Protein AF-A0A538A9P2-F1 (afdb_monomer_lite)

Sequence (187 aa):
MNLWSGPQQARTLLSLRRPQQAYEFFRAYCRVLMRGPVNFYARWGMAFEPHLQNVYVALRDGVPSRIILRDLDSTILDPIRIRPAVQANRLRLAPTTWDHMPTFEIGGQRLAHALLFGHLGEVISYFLRSGDVKLERLTVSVEDTWSELIAATSSPASRRLVRELRAQSNSVKANLPPRGVPITFAG

Secondary structure (DSSP, 8-state):
--TTSSTT--TTGGG--SHHHHHHHHHHHHHHHHHHHHHIIIII-EE----GGGEEEEEETTEEEEEEE---TT-EE-HHHHHHHHHHTT----GGGGTTPPPHHHHHHHHHHHHIIIIIIHHHHHHHHHSS--HHHHHHHHHHHHHHHHHH--SHHHHHHHHHHHHHHHHHHTTSPPTT-------

Structure (mmCIF, N/CA/C/O backbone):
data_AF-A0A538A9P2-F1
#
_entry.id   AF-A0A538A9P2-F1
#
loop_
_atom_site.group_PDB
_atom_site.id
_atom_site.type_symbol
_atom_site.label_atom_id
_atom_site.label_alt_id
_atom_site.label_comp_id
_atom_site.label_asym_id
_atom_site.label_entity_id
_atom_site.label_seq_id
_atom_site.pdbx_PDB_ins_code
_atom_site.Cartn_x
_atom_site.Cartn_y
_atom_site.Cartn_z
_atom_site.occupancy
_atom_site.B_iso_or_equiv
_atom_site.auth_seq_id
_atom_site.auth_comp_id
_atom_site.auth_asym_id
_atom_site.auth_atom_id
_atom_site.pdbx_PDB_model_num
ATOM 1 N N . MET A 1 1 ? -18.501 -3.334 -2.529 1.00 40.22 1 MET A N 1
ATOM 2 C CA . MET A 1 1 ? -19.056 -2.450 -1.483 1.00 40.22 1 MET A CA 1
ATOM 3 C C . MET A 1 1 ? -17.904 -1.612 -0.961 1.00 40.22 1 MET A C 1
ATOM 5 O O . MET A 1 1 ? -16.935 -2.187 -0.483 1.00 40.22 1 MET A O 1
ATOM 9 N N . ASN A 1 2 ? -17.942 -0.300 -1.185 1.00 44.72 2 ASN A N 1
ATOM 10 C CA . ASN A 1 2 ? -16.943 0.623 -0.659 1.00 44.72 2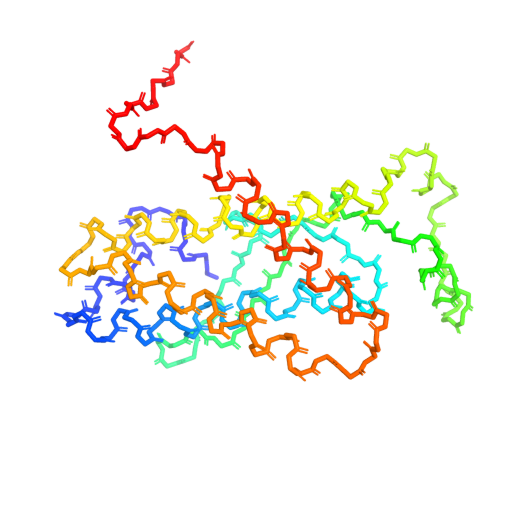 ASN A CA 1
ATOM 11 C C . ASN A 1 2 ? -17.265 0.874 0.815 1.00 44.72 2 ASN A C 1
ATOM 13 O O . ASN A 1 2 ? -18.409 1.185 1.126 1.00 44.72 2 ASN A O 1
ATOM 17 N N . LEU A 1 3 ? -16.295 0.736 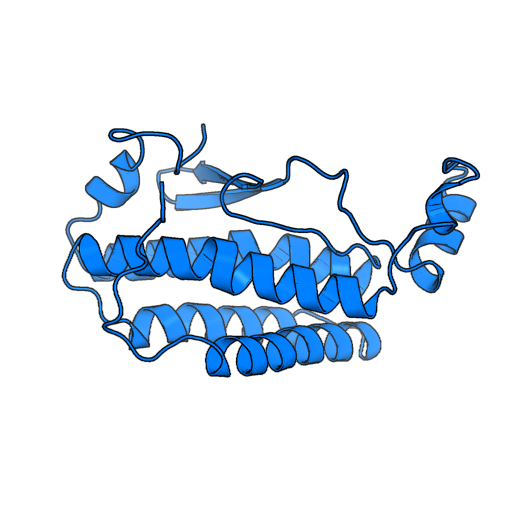1.715 1.00 50.72 3 LEU A N 1
ATOM 18 C CA . LEU A 1 3 ? -16.502 1.077 3.128 1.00 50.72 3 LEU A CA 1
ATOM 19 C C . LEU A 1 3 ? -16.677 2.591 3.340 1.00 50.72 3 LEU A C 1
ATOM 21 O O . LEU A 1 3 ? -17.140 3.001 4.401 1.00 50.72 3 LEU A O 1
ATOM 25 N N . TRP A 1 4 ? -16.339 3.405 2.332 1.00 55.09 4 TRP A N 1
ATOM 26 C CA . TRP A 1 4 ? -16.068 4.831 2.508 1.00 55.09 4 TRP A CA 1
ATOM 27 C C . TRP A 1 4 ? -16.889 5.773 1.614 1.00 55.09 4 TRP A C 1
ATOM 29 O O . TRP A 1 4 ? -16.626 6.970 1.605 1.00 55.09 4 TRP A O 1
ATOM 39 N N . SER A 1 5 ? -17.904 5.288 0.885 1.00 41.47 5 SER A N 1
ATOM 40 C CA . SER A 1 5 ? -18.802 6.155 0.099 1.00 41.47 5 SER A CA 1
ATOM 41 C C . SER A 1 5 ? -20.198 6.254 0.721 1.00 41.47 5 SER A C 1
ATOM 43 O O . SER A 1 5 ? -21.098 5.491 0.382 1.00 41.47 5 SER A O 1
ATOM 45 N N . GLY A 1 6 ? -20.381 7.233 1.607 1.00 38.41 6 GLY A N 1
ATOM 46 C CA . GLY A 1 6 ? -21.693 7.736 2.022 1.00 38.41 6 GLY A CA 1
ATOM 47 C C . GLY A 1 6 ? -22.015 7.594 3.520 1.00 38.41 6 GLY A C 1
ATOM 48 O O . GLY A 1 6 ? -21.422 6.757 4.204 1.00 38.41 6 GLY A O 1
ATOM 49 N N . PRO A 1 7 ? -22.989 8.373 4.043 1.00 36.28 7 PRO A N 1
ATOM 50 C CA . PRO A 1 7 ? -23.264 8.518 5.483 1.00 36.28 7 PRO A CA 1
ATOM 51 C C . PRO A 1 7 ? -23.690 7.237 6.225 1.00 36.28 7 PRO A C 1
ATOM 53 O O . PRO A 1 7 ? -23.837 7.256 7.442 1.00 36.28 7 PRO A O 1
ATOM 56 N N . GLN A 1 8 ? -23.919 6.123 5.521 1.00 38.47 8 GLN A N 1
ATOM 57 C CA . GLN A 1 8 ? -24.537 4.912 6.081 1.00 38.47 8 GLN A CA 1
ATOM 58 C C . GLN A 1 8 ? -23.730 3.612 5.883 1.00 38.47 8 GLN A C 1
ATOM 60 O O . GLN A 1 8 ? -24.215 2.542 6.253 1.00 38.47 8 GLN A O 1
ATOM 65 N N . GLN A 1 9 ? -22.502 3.651 5.346 1.00 47.47 9 GLN A N 1
ATOM 66 C CA . GLN A 1 9 ? -21.747 2.425 5.000 1.00 47.47 9 GLN A CA 1
ATOM 67 C C . GLN A 1 9 ? -20.617 2.040 5.965 1.00 47.47 9 GLN A C 1
ATOM 69 O O . GLN A 1 9 ? -20.080 0.938 5.875 1.00 47.47 9 GLN A O 1
ATOM 74 N N . ALA A 1 10 ? -20.386 2.831 7.012 1.00 53.62 10 ALA A N 1
ATOM 75 C CA . ALA A 1 10 ? -19.542 2.449 8.142 1.00 53.62 10 ALA A CA 1
ATOM 76 C C . ALA A 1 10 ? -20.224 1.448 9.103 1.00 53.62 10 ALA A C 1
ATOM 78 O O . ALA A 1 10 ? -19.801 1.338 10.243 1.00 53.62 10 ALA A O 1
ATOM 79 N N . ARG A 1 11 ? -21.279 0.715 8.705 1.00 51.84 11 ARG A N 1
ATOM 80 C CA . ARG A 1 11 ? -22.061 -0.165 9.607 1.00 51.84 11 ARG A CA 1
ATOM 81 C C . ARG A 1 11 ? -21.201 -1.122 10.440 1.00 51.84 11 ARG A C 1
ATOM 83 O O . ARG A 1 11 ? -21.499 -1.322 11.612 1.00 51.84 11 ARG A O 1
ATOM 90 N N . THR A 1 12 ? -20.119 -1.655 9.871 1.00 59.03 12 THR A N 1
ATOM 91 C CA . THR A 1 12 ? -19.166 -2.490 10.616 1.00 59.03 12 THR A CA 1
ATOM 92 C C . THR A 1 12 ? -18.423 -1.684 11.679 1.00 59.03 12 THR A C 1
ATOM 94 O O . THR A 1 12 ? -18.408 -2.098 12.832 1.00 59.03 12 THR A O 1
ATOM 97 N N . LEU A 1 13 ? -17.883 -0.509 11.337 1.00 57.81 13 LEU A N 1
ATOM 98 C CA . LEU A 1 13 ? -17.221 0.392 12.294 1.00 57.81 13 LEU A CA 1
ATOM 99 C C . LEU A 1 13 ? -18.194 0.887 13.375 1.00 57.81 13 LEU A C 1
ATOM 101 O O . LEU A 1 13 ? -17.852 0.906 14.549 1.00 57.81 13 LEU A O 1
ATOM 105 N N . LEU A 1 14 ? -19.438 1.181 12.991 1.00 54.88 14 LEU A N 1
ATOM 106 C CA . LEU A 1 14 ? -20.537 1.575 13.877 1.00 54.88 14 LEU A CA 1
ATOM 107 C C . LEU A 1 14 ? -20.998 0.436 14.806 1.00 54.88 14 LEU A C 1
ATOM 109 O O . LEU A 1 14 ? -21.714 0.684 15.773 1.00 54.88 14 LEU A O 1
ATOM 113 N N . SER A 1 15 ? -20.601 -0.812 14.532 1.00 66.19 15 SER A N 1
ATOM 114 C CA . SER A 1 15 ? -20.882 -1.971 15.389 1.00 66.19 15 SER A CA 1
ATOM 115 C C . SER A 1 15 ? -19.750 -2.304 16.370 1.00 66.19 15 SER A C 1
ATOM 117 O O . SER A 1 15 ? -19.941 -3.143 17.252 1.00 66.19 15 SER A O 1
ATOM 119 N N . LEU A 1 16 ? -18.592 -1.639 16.262 1.00 74.44 16 LEU A N 1
ATOM 120 C CA . LEU A 1 16 ? -17.457 -1.822 17.170 1.00 74.44 16 LEU A CA 1
ATOM 121 C C . LEU A 1 16 ? -17.740 -1.075 18.476 1.00 74.44 16 LEU A C 1
ATOM 123 O O . LEU A 1 16 ? -17.424 0.099 18.635 1.00 74.44 16 LEU A O 1
ATOM 127 N N . ARG A 1 17 ? -18.378 -1.765 19.424 1.00 73.94 17 ARG A N 1
ATOM 128 C CA . ARG A 1 17 ? -18.842 -1.164 20.686 1.00 73.94 17 ARG A CA 1
ATOM 129 C C . ARG A 1 17 ? -17.745 -1.025 21.737 1.00 73.94 17 ARG A C 1
ATOM 131 O O . ARG A 1 17 ? -17.950 -0.351 22.740 1.00 73.94 17 ARG A O 1
ATOM 138 N N . ARG A 1 18 ? -16.607 -1.704 21.554 1.00 84.50 18 ARG A N 1
ATOM 139 C CA . ARG A 1 18 ? -15.482 -1.690 22.499 1.00 84.50 18 ARG A CA 1
ATOM 140 C C . ARG A 1 18 ? -14.198 -1.237 21.803 1.00 84.50 18 ARG A C 1
ATOM 142 O O . ARG A 1 18 ? -13.909 -1.751 20.720 1.00 84.50 18 ARG A O 1
ATOM 149 N N . PRO A 1 19 ? -13.354 -0.412 22.453 1.00 86.44 19 PRO A N 1
ATOM 150 C CA . PRO A 1 19 ? -12.069 0.019 21.893 1.00 86.44 19 PRO A CA 1
ATOM 151 C C . PRO A 1 19 ? -11.187 -1.142 21.423 1.00 86.44 19 PRO A C 1
ATOM 153 O O . PRO A 1 19 ? -10.543 -1.067 20.383 1.00 86.44 19 PRO A O 1
ATOM 156 N N . GLN A 1 20 ? -11.204 -2.261 22.151 1.00 90.38 20 GLN A N 1
ATOM 157 C CA . GLN A 1 20 ? -10.436 -3.454 21.798 1.00 90.38 20 GLN A CA 1
ATOM 158 C C . GLN A 1 20 ? -10.778 -4.003 20.402 1.00 90.38 20 GLN A C 1
ATOM 160 O O . GLN A 1 20 ? -9.872 -4.327 19.637 1.00 90.38 20 GLN A O 1
ATOM 165 N N . GLN A 1 21 ? -12.063 -4.019 20.041 1.00 89.50 21 GLN A N 1
ATOM 166 C CA . GLN A 1 21 ? -12.522 -4.479 18.727 1.00 89.50 21 GLN A CA 1
ATOM 167 C C . GLN A 1 21 ? -12.067 -3.525 17.616 1.00 89.50 21 GLN A C 1
ATOM 169 O O . GLN A 1 21 ? -11.706 -3.967 16.528 1.00 89.50 21 GLN A O 1
ATOM 174 N N . ALA A 1 22 ? -12.030 -2.219 17.900 1.00 89.75 22 ALA A N 1
ATOM 175 C CA . ALA A 1 22 ? -11.496 -1.217 16.981 1.00 89.75 22 ALA A CA 1
ATOM 176 C C . ALA A 1 22 ? -10.006 -1.431 16.698 1.00 89.75 22 ALA A C 1
ATOM 178 O O . ALA A 1 22 ? -9.596 -1.414 15.538 1.00 89.75 22 ALA A O 1
ATOM 179 N N . TYR A 1 23 ? -9.203 -1.714 17.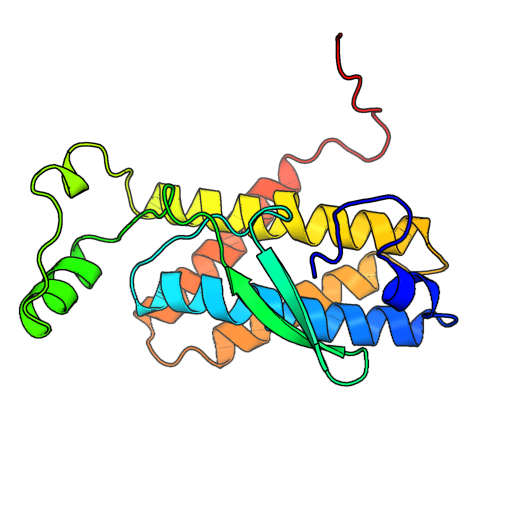725 1.00 92.94 23 TYR A N 1
ATOM 180 C CA . TYR A 1 23 ? -7.781 -2.004 17.538 1.00 92.94 23 TYR A CA 1
ATOM 181 C C . TYR A 1 23 ? -7.533 -3.292 16.753 1.00 92.94 23 TYR A C 1
ATOM 183 O O . TYR A 1 23 ? -6.669 -3.322 15.879 1.00 92.94 23 TYR A O 1
ATOM 191 N N . GLU A 1 24 ? -8.296 -4.349 17.027 1.00 93.56 24 GLU A N 1
ATOM 192 C CA . GLU A 1 24 ? -8.190 -5.619 16.301 1.00 93.56 24 GLU A CA 1
ATOM 193 C C . GLU A 1 24 ? -8.584 -5.466 14.831 1.00 93.56 24 GLU A C 1
ATOM 195 O O . GLU A 1 24 ? -7.847 -5.904 13.941 1.00 93.56 24 GLU A O 1
ATOM 200 N N . PHE A 1 25 ? -9.695 -4.772 14.567 1.00 93.50 25 PHE A N 1
ATOM 201 C CA . PHE A 1 25 ? -10.127 -4.454 13.212 1.00 93.50 25 PHE A CA 1
ATOM 202 C C . PHE A 1 25 ? -9.073 -3.621 12.479 1.00 93.50 25 PHE A C 1
ATOM 204 O O . PHE A 1 25 ? -8.696 -3.956 11.357 1.00 93.50 25 PHE A O 1
ATOM 211 N N . PHE A 1 26 ? -8.561 -2.558 13.107 1.00 94.44 26 PHE A N 1
ATOM 212 C CA . PHE A 1 26 ? -7.571 -1.678 12.491 1.00 94.44 26 PHE A CA 1
ATOM 213 C C . PHE A 1 26 ? -6.250 -2.402 12.208 1.00 94.44 26 PHE A C 1
ATOM 215 O O . PHE A 1 26 ? -5.677 -2.243 11.133 1.00 94.44 26 PHE A O 1
ATOM 222 N N . ARG A 1 27 ? -5.794 -3.283 13.107 1.00 96.56 27 ARG A N 1
ATOM 223 C CA . ARG A 1 27 ? -4.615 -4.123 12.857 1.00 96.56 27 ARG A CA 1
ATOM 224 C C . ARG A 1 27 ? -4.804 -5.024 11.635 1.00 96.56 27 ARG A C 1
ATOM 226 O O . ARG A 1 27 ? -3.905 -5.120 10.799 1.00 96.56 27 ARG A O 1
ATOM 233 N N . ALA A 1 28 ? -5.963 -5.675 11.507 1.00 96.38 28 ALA A N 1
ATOM 234 C CA . ALA A 1 28 ? -6.286 -6.478 10.326 1.00 96.38 28 ALA A CA 1
ATOM 235 C C . ALA A 1 28 ? -6.352 -5.615 9.054 1.00 96.38 28 ALA A C 1
ATOM 237 O O . ALA A 1 28 ? -5.824 -6.006 8.012 1.00 96.38 28 ALA A O 1
ATOM 238 N N . TYR A 1 29 ? -6.931 -4.417 9.163 1.00 96.00 29 TYR A N 1
ATOM 239 C CA . TYR A 1 29 ? -7.009 -3.435 8.088 1.00 96.00 29 TYR A CA 1
ATOM 240 C C . TYR A 1 29 ? -5.622 -3.048 7.564 1.00 96.00 29 TYR A C 1
ATOM 242 O O . TYR A 1 29 ? -5.378 -3.176 6.366 1.00 96.00 29 TYR A O 1
ATOM 250 N N . CYS A 1 30 ? -4.695 -2.652 8.446 1.00 97.44 30 CYS A N 1
ATOM 251 C CA . CYS A 1 30 ? -3.320 -2.301 8.079 1.00 97.44 30 CYS A CA 1
ATOM 252 C C . CYS A 1 30 ? -2.634 -3.441 7.325 1.00 97.44 30 CYS A C 1
ATOM 254 O O . CYS A 1 30 ? -2.112 -3.237 6.230 1.00 97.44 30 CYS A O 1
ATOM 256 N N . ARG A 1 31 ? -2.691 -4.665 7.864 1.00 97.50 31 ARG A N 1
ATOM 257 C CA . ARG A 1 31 ? -2.077 -5.842 7.231 1.00 97.50 31 ARG A CA 1
ATOM 258 C C . ARG A 1 31 ? -2.613 -6.089 5.827 1.00 97.50 31 ARG A C 1
ATOM 260 O O . ARG A 1 31 ? -1.837 -6.315 4.900 1.00 97.50 31 ARG A O 1
ATOM 267 N N . VAL A 1 32 ? -3.934 -6.051 5.668 1.00 96.75 32 VAL A N 1
ATOM 268 C CA . VAL A 1 32 ? -4.601 -6.306 4.389 1.00 96.75 32 VAL A CA 1
ATOM 269 C C . VAL A 1 32 ? -4.318 -5.197 3.377 1.00 96.75 32 VAL A C 1
ATOM 271 O O . VAL A 1 32 ? -4.015 -5.498 2.222 1.00 96.75 32 VAL A O 1
ATOM 274 N N . LEU A 1 33 ? -4.366 -3.936 3.807 1.00 97.44 33 LEU A N 1
ATOM 275 C CA . LEU A 1 33 ? -4.121 -2.780 2.953 1.00 97.44 33 LEU A CA 1
ATOM 276 C C . LEU A 1 33 ? -2.666 -2.705 2.486 1.00 97.44 33 LEU A C 1
ATOM 278 O O . LEU A 1 33 ? -2.413 -2.511 1.303 1.00 97.44 33 LEU A O 1
ATOM 282 N N . MET A 1 34 ? -1.708 -2.835 3.405 1.00 97.81 34 MET A N 1
ATOM 283 C CA . MET A 1 34 ? -0.303 -2.531 3.126 1.00 97.81 34 MET A CA 1
ATOM 284 C C . MET A 1 34 ? 0.398 -3.660 2.368 1.00 97.81 34 MET A C 1
ATOM 286 O O . MET A 1 34 ? 1.261 -3.400 1.530 1.00 97.81 34 MET A O 1
ATOM 290 N N . ARG A 1 35 ? 0.031 -4.924 2.628 1.00 96.44 35 ARG A N 1
ATOM 291 C CA . ARG A 1 35 ? 0.776 -6.088 2.121 1.00 96.44 35 ARG A CA 1
ATOM 292 C C . ARG A 1 35 ? 0.888 -6.127 0.603 1.00 96.44 35 ARG A C 1
ATOM 294 O O . ARG A 1 35 ? 1.980 -6.368 0.097 1.00 96.44 35 ARG A O 1
ATOM 301 N N . GLY A 1 36 ? -0.216 -5.924 -0.112 1.00 96.31 36 GLY A N 1
ATOM 302 C CA . GLY A 1 36 ? -0.232 -5.962 -1.576 1.00 96.31 36 GLY A CA 1
ATOM 303 C C . GLY A 1 36 ? 0.634 -4.856 -2.189 1.00 96.31 36 GLY A C 1
ATOM 304 O O . GLY A 1 36 ? 1.657 -5.177 -2.795 1.00 96.31 36 GLY A O 1
ATOM 305 N N . PRO A 1 37 ? 0.280 -3.571 -2.000 1.00 97.38 37 PRO A N 1
ATOM 306 C CA . PRO A 1 37 ? 0.993 -2.438 -2.589 1.00 97.38 37 PRO A CA 1
ATOM 307 C C . PRO A 1 37 ? 2.492 -2.421 -2.271 1.00 97.38 37 PRO A C 1
ATOM 309 O O . PRO A 1 37 ? 3.308 -2.255 -3.174 1.00 97.38 37 PRO A O 1
ATOM 312 N N . VAL A 1 38 ? 2.877 -2.680 -1.015 1.00 97.75 38 VAL A N 1
ATOM 313 C CA . VAL A 1 38 ? 4.294 -2.708 -0.614 1.00 97.75 38 VAL A CA 1
ATOM 314 C C . VAL A 1 38 ? 5.041 -3.868 -1.279 1.00 97.75 38 VAL A C 1
ATOM 316 O O . VAL A 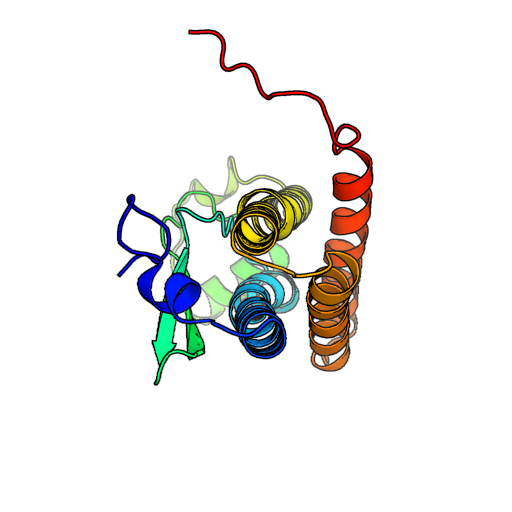1 38 ? 6.184 -3.702 -1.707 1.00 97.75 38 VAL A O 1
ATOM 319 N N . ASN A 1 39 ? 4.412 -5.042 -1.413 1.00 96.50 39 ASN A N 1
ATOM 320 C CA . ASN A 1 39 ? 5.034 -6.175 -2.097 1.00 96.50 39 ASN A CA 1
ATOM 321 C C . ASN A 1 39 ? 5.196 -5.915 -3.598 1.00 96.50 39 ASN A C 1
ATOM 323 O O . ASN A 1 39 ? 6.269 -6.167 -4.143 1.00 96.50 39 ASN A O 1
ATOM 327 N N . PHE A 1 40 ? 4.168 -5.379 -4.257 1.00 97.38 40 PHE A N 1
ATOM 328 C CA . PHE A 1 40 ? 4.232 -5.014 -5.672 1.00 97.38 40 PHE A CA 1
ATOM 329 C C . PHE A 1 40 ? 5.318 -3.974 -5.950 1.00 97.38 40 PHE A C 1
ATOM 331 O O . PHE A 1 40 ? 6.102 -4.156 -6.882 1.00 97.38 40 PHE A O 1
ATOM 338 N N . TYR A 1 41 ? 5.468 -2.976 -5.084 1.00 97.88 41 TYR A N 1
ATOM 339 C CA . TYR A 1 41 ? 6.558 -2.014 -5.185 1.00 97.88 41 TYR A CA 1
ATOM 340 C C . TYR A 1 41 ? 7.930 -2.690 -5.054 1.00 97.88 41 TYR A C 1
ATOM 342 O O . TYR A 1 41 ? 8.754 -2.661 -5.971 1.00 97.88 41 TYR A O 1
ATOM 350 N N . ALA A 1 42 ? 8.164 -3.365 -3.927 1.00 96.94 42 ALA A N 1
ATOM 351 C CA . ALA A 1 42 ? 9.492 -3.850 -3.567 1.00 96.94 42 ALA A CA 1
ATOM 352 C C . ALA A 1 42 ? 9.958 -5.064 -4.386 1.00 96.94 42 ALA A C 1
ATOM 354 O O . ALA A 1 42 ? 11.162 -5.259 -4.586 1.00 96.94 42 ALA A O 1
ATOM 355 N N . ARG A 1 43 ? 9.027 -5.919 -4.820 1.00 95.00 43 ARG A N 1
ATOM 356 C CA . ARG A 1 43 ? 9.329 -7.157 -5.552 1.00 95.00 43 ARG A CA 1
ATOM 357 C C . ARG A 1 43 ? 9.135 -7.004 -7.052 1.00 95.00 43 ARG A C 1
ATOM 359 O O . ARG A 1 43 ? 9.978 -7.477 -7.806 1.00 95.00 43 ARG A O 1
ATOM 366 N N . TRP A 1 44 ? 8.041 -6.378 -7.472 1.00 95.12 44 TRP A N 1
ATOM 367 C CA . TRP A 1 44 ? 7.610 -6.381 -8.872 1.00 95.12 44 TRP A CA 1
ATOM 368 C C . TRP A 1 44 ? 7.878 -5.065 -9.596 1.00 95.12 44 TRP A C 1
ATOM 370 O O . TRP A 1 44 ? 7.821 -5.039 -10.819 1.00 95.12 44 TRP A O 1
ATOM 380 N N . GLY A 1 45 ? 8.232 -3.998 -8.874 1.00 97.06 45 GLY A N 1
ATOM 381 C CA . GLY A 1 45 ? 8.508 -2.711 -9.501 1.00 97.06 45 GLY A CA 1
ATOM 382 C C . GLY A 1 45 ? 7.245 -1.978 -9.937 1.00 97.06 45 GLY A C 1
ATOM 383 O O . GLY A 1 45 ? 7.257 -1.317 -10.966 1.00 97.06 45 GLY A O 1
ATOM 384 N N . MET A 1 46 ? 6.148 -2.130 -9.194 1.00 97.94 46 MET A N 1
ATOM 385 C CA . MET A 1 46 ? 4.882 -1.448 -9.473 1.00 97.94 46 MET A CA 1
ATOM 386 C C . MET A 1 46 ? 4.501 -0.581 -8.278 1.00 97.94 46 MET A C 1
ATOM 388 O O . MET A 1 46 ? 4.230 -1.096 -7.192 1.00 97.94 46 MET A O 1
ATOM 392 N N . ALA A 1 47 ? 4.501 0.732 -8.470 1.00 97.94 47 ALA A N 1
ATOM 393 C CA . ALA A 1 47 ? 4.074 1.699 -7.477 1.00 97.94 47 ALA A CA 1
ATOM 394 C C . ALA A 1 47 ? 2.630 2.116 -7.765 1.00 97.94 47 ALA A C 1
ATOM 396 O O . ALA A 1 47 ? 2.349 2.775 -8.765 1.00 97.94 47 ALA A O 1
ATOM 397 N N . PHE A 1 48 ? 1.722 1.708 -6.883 1.00 97.31 48 PHE A N 1
ATOM 398 C CA . PHE A 1 48 ? 0.318 2.100 -6.938 1.00 97.31 48 PHE A CA 1
ATOM 399 C C . PHE A 1 48 ? 0.051 3.322 -6.063 1.00 97.31 48 PHE A C 1
ATOM 401 O O . PHE A 1 48 ? 0.818 3.644 -5.158 1.00 97.31 48 PHE A O 1
ATOM 408 N N . GLU A 1 49 ? -1.116 3.919 -6.266 1.00 95.62 49 GLU A N 1
ATOM 409 C CA . GLU A 1 49 ? -1.631 5.041 -5.490 1.00 95.62 49 GLU A CA 1
ATOM 410 C C . GLU A 1 49 ? -2.896 4.607 -4.708 1.00 95.62 49 GLU A C 1
ATOM 412 O O . GLU A 1 49 ? -4.015 4.958 -5.094 1.00 95.62 49 GLU A O 1
ATOM 417 N N . PRO A 1 50 ? -2.765 3.798 -3.627 1.00 95.25 50 PRO A N 1
ATOM 418 C CA . PRO A 1 50 ? -3.886 3.164 -2.920 1.00 95.25 50 PRO A CA 1
ATOM 419 C C . PRO A 1 50 ? -4.643 4.131 -1.990 1.00 95.25 50 PRO A C 1
ATOM 421 O O . PRO A 1 50 ? -4.869 3.834 -0.815 1.00 95.25 50 PRO A O 1
ATOM 424 N N . HIS A 1 51 ? -5.050 5.284 -2.513 1.00 90.00 51 HIS A N 1
ATOM 425 C CA . HIS A 1 51 ? -5.920 6.247 -1.840 1.00 90.00 51 HIS A CA 1
ATOM 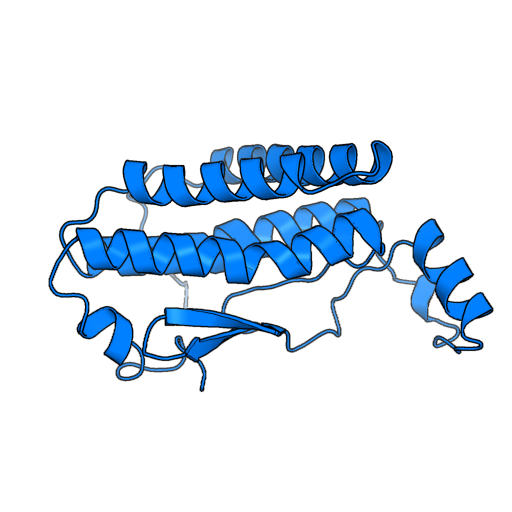426 C C . HIS A 1 51 ? -7.246 5.606 -1.421 1.00 90.00 51 HIS A C 1
ATOM 428 O O . HIS A 1 51 ? -7.679 4.616 -2.014 1.00 90.00 51 HIS A O 1
ATOM 434 N N . LEU A 1 52 ? -7.941 6.202 -0.450 1.00 87.25 52 LEU A N 1
ATOM 435 C CA . LEU A 1 52 ? -9.205 5.661 0.067 1.00 87.25 52 LEU A CA 1
ATOM 436 C C . LEU A 1 52 ? -10.250 5.383 -1.037 1.00 87.25 52 LEU A C 1
ATOM 438 O O . LEU A 1 52 ? -10.953 4.378 -0.988 1.00 87.25 52 LEU A O 1
ATOM 442 N N . GLN A 1 53 ? -10.312 6.228 -2.071 1.00 85.81 53 GLN A N 1
ATOM 443 C CA . GLN A 1 53 ? -11.211 6.062 -3.224 1.00 85.81 53 GLN A CA 1
ATOM 444 C C . GLN A 1 53 ? -10.810 4.936 -4.195 1.00 85.81 53 GLN A C 1
ATOM 446 O O . GLN A 1 53 ? -11.674 4.367 -4.871 1.00 85.81 53 GLN A O 1
ATOM 451 N N . ASN A 1 54 ? -9.521 4.580 -4.225 1.00 92.81 54 ASN A N 1
ATOM 452 C CA . ASN A 1 54 ? -8.939 3.603 -5.150 1.00 92.81 54 ASN A CA 1
ATOM 453 C C . ASN A 1 54 ? -8.819 2.203 -4.536 1.00 92.81 54 ASN A C 1
ATOM 455 O O . ASN A 1 54 ? -8.261 1.284 -5.141 1.00 92.81 54 ASN A O 1
ATOM 459 N N . VAL A 1 55 ? -9.383 2.012 -3.341 1.00 94.25 55 VAL A N 1
ATOM 460 C CA . VAL A 1 55 ? -9.329 0.751 -2.610 1.00 94.25 55 VAL A CA 1
ATOM 461 C C . VAL A 1 55 ? -10.712 0.353 -2.117 1.00 94.25 55 VAL A C 1
ATOM 463 O O . VAL A 1 55 ? -11.348 1.061 -1.341 1.00 94.25 55 VAL A O 1
ATOM 466 N N . TYR A 1 56 ? -11.138 -0.855 -2.473 1.00 91.88 56 TYR A N 1
ATOM 467 C CA . TYR A 1 56 ? -12.212 -1.533 -1.755 1.00 91.88 56 TYR A CA 1
ATOM 468 C C . TYR A 1 56 ? -11.628 -2.530 -0.771 1.00 91.88 56 TYR A C 1
ATOM 470 O O . TYR A 1 56 ? -10.856 -3.407 -1.156 1.00 91.88 56 TYR A O 1
ATOM 478 N N . VAL A 1 57 ? -12.041 -2.445 0.490 1.00 90.94 57 VAL A N 1
ATOM 479 C CA . VAL A 1 57 ? -11.690 -3.446 1.498 1.00 90.94 57 VAL A CA 1
ATOM 480 C C . VAL A 1 57 ? -12.832 -4.448 1.604 1.00 90.94 57 VAL A C 1
ATOM 482 O O . VAL A 1 57 ? -13.960 -4.105 1.953 1.00 90.94 57 VAL A O 1
ATOM 485 N N . ALA A 1 58 ? -12.547 -5.698 1.258 1.00 89.94 58 ALA A N 1
ATOM 486 C CA . ALA A 1 58 ? -13.498 -6.784 1.417 1.00 89.94 58 ALA A CA 1
ATOM 487 C C . ALA A 1 58 ? -13.458 -7.290 2.859 1.00 89.94 58 ALA A C 1
ATOM 489 O O . ALA A 1 58 ? -12.382 -7.484 3.434 1.00 89.94 58 ALA A O 1
ATOM 490 N N . LEU A 1 59 ? -14.646 -7.529 3.410 1.00 88.75 59 LEU A N 1
ATOM 491 C CA . LEU A 1 59 ? -14.820 -8.110 4.731 1.00 88.75 59 LEU A CA 1
ATOM 492 C C . LEU A 1 59 ? -15.222 -9.578 4.605 1.00 88.75 59 LEU A C 1
ATOM 494 O O . LEU A 1 59 ? -16.039 -9.934 3.754 1.00 88.75 59 LEU A O 1
ATOM 498 N N . ARG A 1 60 ? -14.689 -10.405 5.498 1.00 86.50 60 ARG A N 1
ATOM 499 C CA . ARG A 1 60 ? -15.160 -11.761 5.766 1.00 86.50 60 ARG A CA 1
ATOM 500 C C . ARG A 1 60 ? -15.517 -11.827 7.242 1.00 86.50 60 ARG A C 1
ATOM 502 O O . ARG A 1 60 ? -14.674 -11.511 8.075 1.00 86.50 60 ARG A O 1
ATOM 509 N N . ASP A 1 61 ? -16.770 -12.155 7.544 1.00 85.38 61 ASP A N 1
ATOM 510 C CA . ASP A 1 61 ? -17.284 -12.232 8.919 1.00 85.38 61 ASP A CA 1
ATOM 511 C C . ASP A 1 61 ? -17.023 -10.943 9.728 1.00 85.38 61 ASP A C 1
ATOM 513 O O . ASP A 1 61 ? -16.669 -10.965 10.902 1.00 85.38 61 ASP A O 1
ATOM 517 N N . GLY A 1 62 ? -17.148 -9.786 9.065 1.00 83.69 62 GLY A N 1
ATOM 518 C CA . GLY A 1 62 ? -16.910 -8.470 9.667 1.00 83.69 62 GLY A CA 1
ATOM 519 C C . GLY A 1 62 ? -15.438 -8.056 9.791 1.00 83.69 62 GLY A C 1
ATOM 520 O O . GLY A 1 62 ? -15.175 -6.939 10.228 1.00 83.69 62 GLY A O 1
ATOM 521 N N . VAL A 1 63 ? -14.480 -8.886 9.364 1.00 87.88 63 VAL A N 1
ATOM 522 C CA . VAL A 1 63 ? -13.034 -8.616 9.466 1.00 87.88 63 VAL A CA 1
ATOM 523 C C . VAL A 1 63 ? -12.425 -8.333 8.083 1.00 87.88 63 VAL A C 1
ATOM 525 O O . VAL A 1 63 ? -12.757 -9.039 7.126 1.00 87.88 63 VAL A O 1
ATOM 528 N N . PRO A 1 64 ? -11.521 -7.341 7.930 1.00 92.31 64 PRO A N 1
ATOM 529 C CA . PRO A 1 64 ? -10.795 -7.111 6.682 1.00 92.31 64 PRO A CA 1
ATOM 530 C C . PRO A 1 64 ? -10.040 -8.362 6.232 1.00 92.31 64 PRO A C 1
ATOM 532 O O . PRO A 1 64 ? -9.237 -8.909 6.986 1.00 92.31 64 PRO A O 1
ATOM 535 N N . SER A 1 65 ? -10.276 -8.809 4.997 1.00 92.94 65 SER A N 1
ATOM 536 C CA . SER A 1 65 ? -9.678 -10.047 4.478 1.00 92.94 65 SER A CA 1
ATOM 537 C C . SER A 1 65 ? -8.813 -9.843 3.238 1.00 92.94 65 SER A C 1
ATOM 539 O O . SER A 1 65 ? -7.851 -10.577 3.024 1.00 92.94 65 SER A O 1
ATOM 541 N N . ARG A 1 66 ? -9.165 -8.878 2.384 1.00 93.75 66 ARG A N 1
ATOM 542 C CA . ARG A 1 66 ? -8.398 -8.508 1.186 1.00 93.75 66 ARG A CA 1
ATOM 543 C C . ARG A 1 66 ? -8.754 -7.097 0.738 1.00 93.75 66 ARG A C 1
ATOM 545 O O . ARG A 1 66 ? -9.811 -6.581 1.103 1.00 93.75 66 ARG A O 1
ATOM 552 N N . ILE A 1 67 ? -7.909 -6.530 -0.112 1.00 95.25 67 ILE A N 1
ATOM 553 C CA . ILE A 1 67 ? -8.246 -5.332 -0.872 1.00 95.25 67 ILE A CA 1
ATOM 554 C C . ILE A 1 67 ? -8.484 -5.662 -2.340 1.00 95.25 67 ILE A C 1
ATOM 556 O O . ILE A 1 67 ? -7.963 -6.647 -2.862 1.00 95.25 67 ILE A O 1
ATOM 560 N N . ILE A 1 68 ? -9.250 -4.804 -2.998 1.00 95.25 68 ILE A N 1
ATOM 561 C CA . ILE A 1 68 ? -9.323 -4.697 -4.448 1.00 95.25 68 ILE A CA 1
ATOM 562 C C . ILE A 1 68 ? -8.824 -3.295 -4.781 1.00 95.25 68 ILE A C 1
ATOM 564 O O . ILE A 1 68 ? -9.429 -2.311 -4.351 1.00 95.25 68 ILE A O 1
ATOM 568 N N . LEU A 1 69 ? -7.705 -3.225 -5.500 1.00 94.56 69 LEU A N 1
ATOM 569 C CA . LEU A 1 69 ? -7.216 -1.980 -6.082 1.00 94.56 69 LEU A CA 1
ATOM 570 C C . LEU A 1 69 ? -8.010 -1.695 -7.357 1.00 94.56 69 LEU A C 1
ATOM 572 O O . LEU A 1 69 ? -8.255 -2.602 -8.154 1.00 94.56 69 LEU A O 1
ATOM 576 N N . ARG A 1 70 ? -8.411 -0.442 -7.535 1.00 92.69 70 ARG A N 1
ATOM 577 C CA . ARG A 1 70 ? -9.028 0.085 -8.757 1.00 92.69 70 ARG A CA 1
ATOM 578 C C . ARG A 1 70 ? -8.253 1.316 -9.206 1.00 92.69 70 ARG A C 1
ATOM 580 O O . ARG A 1 70 ? -7.466 1.833 -8.421 1.00 92.69 70 ARG A O 1
ATOM 587 N N . ASP A 1 71 ? -8.550 1.782 -10.418 1.00 91.94 71 ASP A N 1
ATOM 588 C CA . ASP A 1 71 ? -7.943 2.989 -10.988 1.00 91.94 71 ASP A CA 1
ATOM 589 C C . ASP A 1 71 ? -6.405 2.889 -11.013 1.00 91.94 71 ASP A C 1
ATOM 591 O O . ASP A 1 71 ? -5.687 3.384 -10.144 1.00 91.94 71 ASP A O 1
ATOM 595 N N . LEU A 1 72 ? -5.915 2.116 -11.987 1.00 93.38 72 LEU A N 1
ATOM 596 C CA . LEU A 1 72 ? -4.497 1.776 -12.127 1.00 93.38 72 LEU A CA 1
ATOM 597 C C . LEU A 1 72 ? -3.767 2.697 -13.114 1.00 93.38 72 LEU A C 1
ATOM 599 O O . LEU A 1 72 ? -2.592 2.458 -13.391 1.00 93.38 72 LEU A O 1
ATOM 603 N N . ASP A 1 73 ? -4.430 3.733 -13.625 1.00 89.12 73 ASP A N 1
ATOM 604 C CA . ASP A 1 73 ? -3.907 4.584 -14.699 1.00 89.12 73 ASP A CA 1
ATOM 605 C C . ASP A 1 73 ? -2.679 5.387 -14.242 1.00 89.12 73 ASP A C 1
ATOM 607 O O . ASP A 1 73 ? -1.746 5.598 -15.014 1.00 89.12 73 ASP A O 1
ATOM 611 N N . SER A 1 74 ? -2.614 5.734 -12.953 1.00 91.12 74 SER A N 1
ATOM 612 C CA . SER A 1 74 ? -1.469 6.413 -12.326 1.00 91.12 74 SER A CA 1
ATOM 613 C C . SER A 1 74 ? -0.367 5.460 -11.836 1.00 91.12 74 SER A C 1
ATOM 615 O O . SER A 1 74 ? 0.489 5.862 -11.047 1.00 91.12 74 SER A O 1
ATOM 617 N N . THR A 1 75 ? -0.375 4.184 -12.242 1.00 95.81 75 THR A N 1
ATOM 618 C CA . THR A 1 75 ? 0.655 3.224 -11.808 1.00 95.81 75 THR A CA 1
ATOM 619 C C . THR A 1 75 ? 2.021 3.608 -12.366 1.00 95.81 75 THR A C 1
ATOM 621 O O . THR A 1 75 ? 2.212 3.664 -13.579 1.00 95.81 75 THR A O 1
ATOM 624 N N . ILE A 1 76 ? 3.002 3.775 -11.479 1.00 97.94 76 ILE A N 1
ATOM 625 C CA . ILE A 1 76 ? 4.390 4.035 -11.866 1.00 97.94 76 ILE A CA 1
ATOM 626 C C . ILE A 1 76 ? 5.172 2.718 -11.893 1.00 97.94 76 ILE A C 1
ATOM 628 O O . ILE A 1 76 ? 5.160 1.940 -10.935 1.00 97.94 76 ILE A O 1
ATOM 632 N N . LEU A 1 77 ? 5.854 2.461 -13.007 1.00 97.50 77 LEU A N 1
ATOM 633 C CA . LEU A 1 77 ? 6.523 1.196 -13.299 1.00 97.50 77 LEU A CA 1
ATOM 634 C C . LEU A 1 77 ? 8.048 1.346 -13.275 1.00 97.50 77 LEU A C 1
ATOM 636 O O . LEU A 1 77 ? 8.605 2.241 -13.900 1.00 97.50 77 LEU A O 1
ATOM 640 N N . ASP A 1 78 ? 8.730 0.421 -12.603 1.00 97.25 78 ASP A N 1
ATOM 641 C CA . ASP A 1 78 ? 10.186 0.281 -12.627 1.00 97.25 78 ASP A CA 1
ATOM 642 C C . ASP A 1 78 ? 10.615 -0.403 -13.938 1.00 97.25 78 ASP A C 1
ATOM 644 O O . ASP A 1 78 ? 10.386 -1.611 -14.100 1.00 97.25 78 ASP A O 1
ATOM 648 N N . PRO A 1 79 ? 11.263 0.300 -14.884 1.00 95.12 79 PRO A N 1
ATOM 649 C CA . PRO A 1 79 ? 11.647 -0.302 -16.155 1.00 95.12 79 PRO A CA 1
ATOM 650 C C . PRO A 1 79 ? 12.639 -1.460 -15.979 1.00 95.12 79 PRO A C 1
ATOM 652 O O . PRO A 1 79 ? 12.624 -2.387 -16.790 1.00 95.12 79 PRO A O 1
ATOM 655 N N . ILE A 1 80 ? 13.458 -1.453 -14.918 1.00 94.56 80 ILE A N 1
ATOM 656 C CA . ILE A 1 80 ? 14.461 -2.497 -14.659 1.00 94.56 80 ILE A CA 1
ATOM 657 C C . ILE A 1 80 ? 13.778 -3.823 -14.312 1.00 94.56 80 ILE A C 1
ATOM 659 O O . ILE A 1 80 ? 14.228 -4.882 -14.745 1.00 94.56 80 ILE A O 1
ATOM 663 N N . ARG A 1 81 ? 12.668 -3.784 -13.566 1.00 94.31 81 ARG A N 1
ATOM 664 C CA . ARG A 1 81 ? 11.911 -4.989 -13.182 1.00 94.31 81 ARG A CA 1
ATOM 665 C C . ARG A 1 81 ? 10.848 -5.382 -14.198 1.00 94.31 81 ARG A C 1
ATOM 667 O O . ARG A 1 81 ? 10.632 -6.571 -14.426 1.00 94.31 81 ARG A O 1
ATOM 674 N N . ILE A 1 82 ? 10.189 -4.402 -14.810 1.00 96.12 82 ILE A N 1
ATOM 675 C CA . ILE A 1 82 ? 9.026 -4.644 -15.666 1.00 96.12 82 ILE A CA 1
ATOM 676 C C . ILE A 1 82 ? 9.434 -5.110 -17.060 1.00 96.12 82 ILE A C 1
ATOM 678 O O . ILE A 1 82 ? 8.814 -6.038 -17.577 1.00 96.12 82 ILE A O 1
ATOM 682 N N . ARG A 1 83 ? 10.485 -4.544 -17.670 1.00 95.31 83 ARG A N 1
ATOM 683 C CA . ARG A 1 83 ? 10.892 -4.936 -19.033 1.00 95.31 83 ARG A CA 1
ATOM 684 C C . ARG A 1 83 ? 11.240 -6.428 -19.143 1.00 95.31 83 ARG A C 1
ATOM 686 O O . ARG A 1 83 ? 10.688 -7.072 -20.037 1.00 95.31 83 ARG A O 1
ATOM 693 N N . PRO A 1 84 ? 12.046 -7.020 -18.234 1.00 95.19 84 PRO A N 1
ATOM 694 C CA . PRO A 1 84 ? 12.299 -8.459 -18.264 1.00 95.19 84 PRO A CA 1
ATOM 695 C C . PRO A 1 84 ? 11.025 -9.291 -18.086 1.00 95.19 84 PRO A C 1
ATOM 697 O O . PRO A 1 84 ? 10.840 -10.286 -18.783 1.00 95.19 84 PRO A O 1
ATOM 700 N N . ALA A 1 85 ? 10.117 -8.876 -17.195 1.00 94.50 85 ALA A N 1
ATOM 701 C CA . ALA A 1 85 ? 8.859 -9.584 -16.961 1.00 94.50 85 ALA A CA 1
ATOM 702 C C . ALA A 1 85 ? 7.938 -9.550 -18.192 1.00 94.50 85 ALA A C 1
ATOM 704 O O . ALA A 1 85 ? 7.374 -10.577 -18.568 1.00 94.50 85 ALA A O 1
ATOM 705 N N . VAL A 1 86 ? 7.822 -8.397 -18.853 1.00 95.31 86 VAL A N 1
ATOM 706 C CA . VAL A 1 86 ? 7.060 -8.227 -20.099 1.00 95.31 86 VAL A CA 1
ATOM 707 C C . VAL A 1 86 ? 7.630 -9.117 -21.201 1.00 95.31 86 VAL A C 1
ATOM 709 O O . VAL A 1 86 ? 6.877 -9.853 -21.837 1.00 95.31 86 VAL A O 1
ATOM 712 N N . GLN A 1 87 ? 8.955 -9.113 -21.377 1.00 95.56 87 GLN A N 1
ATOM 713 C CA . GLN A 1 87 ? 9.633 -9.938 -22.377 1.00 95.56 87 GLN A CA 1
ATOM 714 C C . GLN A 1 87 ? 9.433 -11.436 -22.113 1.00 95.56 87 GLN A C 1
ATOM 716 O O . GLN A 1 87 ? 9.047 -12.172 -23.021 1.00 95.56 87 GLN A O 1
ATOM 721 N N . ALA A 1 88 ? 9.635 -11.884 -20.870 1.00 96.88 88 ALA A N 1
ATOM 722 C CA . ALA A 1 88 ? 9.477 -13.285 -20.481 1.00 96.88 88 ALA A CA 1
ATOM 723 C C . ALA A 1 88 ? 8.046 -13.803 -20.701 1.00 96.88 88 ALA A C 1
ATOM 725 O O . ALA A 1 88 ? 7.859 -14.957 -21.077 1.00 96.88 88 ALA A O 1
ATOM 726 N N . ASN A 1 89 ? 7.042 -12.941 -20.517 1.00 96.56 89 ASN A N 1
ATOM 727 C CA . ASN A 1 89 ? 5.630 -13.286 -20.696 1.00 96.56 89 ASN A CA 1
ATOM 728 C C . ASN A 1 89 ? 5.086 -12.945 -22.094 1.00 96.56 89 ASN A C 1
ATOM 730 O O . ASN A 1 89 ? 3.887 -13.081 -22.325 1.00 96.56 89 ASN A O 1
ATOM 734 N N . ARG A 1 90 ? 5.942 -12.505 -23.032 1.00 96.62 90 ARG A N 1
ATOM 735 C CA . ARG A 1 90 ? 5.557 -12.099 -24.400 1.00 96.62 90 ARG A CA 1
ATOM 736 C C . ARG A 1 90 ? 4.436 -11.049 -24.428 1.00 96.62 90 ARG A C 1
ATOM 738 O O . ARG A 1 90 ? 3.627 -11.014 -25.354 1.00 96.62 90 ARG A O 1
ATOM 745 N N . LEU A 1 91 ? 4.395 -10.193 -23.410 1.00 95.06 91 LEU A N 1
ATOM 746 C CA . LEU A 1 91 ? 3.447 -9.090 -23.322 1.00 95.06 91 LEU A CA 1
ATOM 747 C C . LEU A 1 91 ? 3.940 -7.912 -24.167 1.00 95.06 91 LEU A C 1
ATOM 749 O O . LEU A 1 91 ? 5.134 -7.766 -24.433 1.00 95.06 91 LEU A O 1
ATOM 753 N N . ARG A 1 92 ? 3.010 -7.050 -24.577 1.00 92.62 92 ARG A N 1
ATOM 754 C CA . ARG A 1 92 ? 3.320 -5.790 -25.258 1.00 92.62 92 ARG A CA 1
ATOM 755 C C . ARG A 1 92 ? 2.765 -4.638 -24.438 1.00 92.62 92 ARG A C 1
ATOM 757 O O . ARG A 1 92 ? 1.590 -4.645 -24.087 1.00 92.62 92 ARG A O 1
ATOM 764 N N . LEU A 1 93 ? 3.624 -3.672 -24.140 1.00 90.75 93 LEU A N 1
ATOM 765 C CA . LEU A 1 93 ? 3.217 -2.375 -23.609 1.00 90.75 93 LEU A CA 1
ATOM 766 C C . LEU A 1 93 ? 3.018 -1.404 -24.776 1.00 90.75 93 LEU A C 1
ATOM 768 O O . LEU A 1 93 ? 3.565 -1.625 -25.861 1.00 90.75 93 LEU A O 1
ATOM 772 N N . ALA A 1 94 ? 2.242 -0.343 -24.560 1.00 91.62 94 ALA A N 1
ATOM 773 C CA . ALA A 1 94 ? 2.135 0.722 -25.548 1.00 91.62 94 ALA A CA 1
ATOM 774 C C . ALA A 1 94 ? 3.537 1.316 -25.812 1.00 91.62 94 ALA A C 1
ATOM 776 O O . ALA A 1 94 ? 4.319 1.457 -24.868 1.00 91.62 94 ALA A O 1
ATOM 777 N N . PRO A 1 95 ? 3.889 1.673 -27.061 1.00 87.88 95 PRO A N 1
ATOM 778 C CA . PRO A 1 95 ? 5.220 2.204 -27.371 1.00 87.88 95 PRO A CA 1
ATOM 779 C C . PRO A 1 95 ? 5.600 3.420 -26.517 1.00 87.88 95 PRO A C 1
ATOM 781 O O . PRO A 1 95 ? 6.750 3.549 -26.111 1.00 87.88 95 PRO A O 1
ATOM 784 N N . THR A 1 96 ? 4.606 4.242 -26.180 1.00 92.38 96 THR A N 1
ATOM 785 C CA . THR A 1 96 ? 4.741 5.479 -25.406 1.00 92.38 96 THR A CA 1
ATOM 786 C C . THR A 1 96 ? 4.699 5.278 -23.890 1.00 92.38 96 THR A C 1
ATOM 788 O O . THR A 1 96 ? 4.752 6.252 -23.143 1.00 92.38 96 THR A O 1
ATOM 791 N N . THR A 1 97 ? 4.613 4.034 -23.388 1.00 90.69 97 THR A N 1
ATOM 792 C CA . THR A 1 97 ? 4.501 3.760 -21.941 1.00 90.69 97 THR A CA 1
ATOM 793 C C . THR A 1 97 ? 5.621 4.409 -21.125 1.00 90.69 97 THR A C 1
ATOM 795 O O . THR A 1 97 ? 5.397 4.759 -19.972 1.00 90.69 97 THR A O 1
ATOM 798 N N . TRP A 1 98 ? 6.816 4.579 -21.697 1.00 93.81 98 TRP A N 1
ATOM 799 C CA . TRP A 1 98 ? 7.978 5.103 -20.974 1.00 93.81 98 TRP A CA 1
ATOM 800 C C . TRP A 1 98 ? 8.211 6.605 -21.156 1.00 93.81 98 TRP A C 1
ATOM 802 O O . TRP A 1 98 ? 8.929 7.180 -20.346 1.00 93.81 98 TRP A O 1
ATOM 812 N N . ASP A 1 99 ? 7.605 7.240 -22.161 1.00 93.00 99 ASP A N 1
ATOM 813 C CA . ASP A 1 99 ? 7.933 8.617 -22.570 1.00 93.00 99 ASP A CA 1
ATOM 814 C C . ASP A 1 99 ? 7.621 9.646 -21.475 1.00 93.00 99 ASP A C 1
ATOM 816 O O . ASP A 1 99 ? 8.324 10.643 -21.314 1.00 93.00 99 ASP A O 1
ATOM 820 N N . HIS A 1 100 ? 6.575 9.380 -20.690 1.00 88.50 100 HIS A N 1
ATOM 821 C CA . HIS A 1 100 ? 6.117 10.240 -19.597 1.00 88.50 100 HIS A CA 1
ATOM 822 C C . HIS A 1 100 ? 6.071 9.518 -18.248 1.00 88.50 100 HIS A C 1
ATOM 824 O O . HIS A 1 100 ? 5.514 10.049 -17.289 1.00 88.50 100 HIS A O 1
ATOM 830 N N . MET A 1 101 ? 6.640 8.311 -18.162 1.00 95.25 101 MET A N 1
ATOM 831 C CA . MET A 1 101 ? 6.675 7.549 -16.916 1.00 95.25 101 MET A CA 1
ATOM 832 C C . MET A 1 101 ? 7.587 8.268 -15.911 1.00 95.25 101 MET A C 1
ATOM 834 O O . MET A 1 101 ? 8.782 8.420 -16.183 1.00 95.25 101 MET A O 1
ATOM 838 N N . PRO A 1 102 ? 7.075 8.694 -14.743 1.00 95.88 102 PRO A N 1
ATOM 839 C CA . PRO A 1 102 ? 7.916 9.246 -13.690 1.00 95.88 102 PRO A CA 1
ATOM 840 C C . PRO A 1 102 ? 8.972 8.240 -13.224 1.00 95.88 102 PRO A C 1
ATOM 842 O O . PRO A 1 102 ? 8.845 7.028 -13.420 1.00 95.88 102 PRO A O 1
ATOM 845 N N . THR A 1 103 ? 10.007 8.729 -12.540 1.00 95.88 103 THR A N 1
ATOM 846 C CA . THR A 1 103 ? 11.000 7.836 -11.935 1.00 95.88 103 THR A CA 1
ATOM 847 C C . THR A 1 103 ? 10.341 6.923 -10.899 1.00 95.88 103 THR A C 1
ATOM 849 O O . THR A 1 103 ? 9.378 7.293 -10.221 1.00 95.88 103 THR A O 1
ATOM 852 N N . PHE A 1 104 ? 10.884 5.717 -10.731 1.00 96.25 104 PHE A N 1
ATOM 853 C CA . PHE A 1 104 ? 10.333 4.769 -9.763 1.00 96.25 104 PHE A CA 1
ATOM 854 C C . PHE A 1 104 ? 10.427 5.276 -8.312 1.00 96.25 104 PHE A C 1
ATOM 856 O O . PHE A 1 104 ? 9.581 4.946 -7.483 1.00 96.25 104 PHE A O 1
ATOM 863 N N . GLU A 1 105 ? 11.401 6.143 -8.022 1.00 94.25 105 GLU A N 1
ATOM 864 C CA . GLU A 1 105 ? 11.517 6.842 -6.740 1.00 94.25 105 GLU A CA 1
ATOM 865 C C . GLU A 1 105 ? 10.302 7.739 -6.456 1.00 94.25 105 GLU A C 1
ATOM 867 O O . GLU A 1 105 ? 9.740 7.666 -5.361 1.00 94.25 105 GLU A O 1
ATOM 872 N N . ILE A 1 106 ? 9.843 8.519 -7.448 1.00 94.81 106 ILE A N 1
ATOM 873 C CA . ILE A 1 106 ? 8.596 9.297 -7.344 1.00 94.81 106 ILE A CA 1
ATOM 874 C C . ILE A 1 106 ? 7.424 8.351 -7.067 1.00 94.81 106 ILE A C 1
ATOM 876 O O . ILE A 1 106 ? 6.583 8.639 -6.216 1.00 94.81 106 ILE A O 1
ATOM 880 N N . GLY A 1 107 ? 7.395 7.188 -7.723 1.00 95.88 107 GLY A N 1
ATOM 881 C CA . GLY A 1 107 ? 6.419 6.136 -7.436 1.00 95.88 107 GLY A CA 1
ATOM 882 C C . GLY A 1 107 ? 6.404 5.718 -5.963 1.00 95.88 107 GLY A C 1
ATOM 883 O O . GLY A 1 107 ? 5.336 5.636 -5.359 1.00 95.88 107 GLY A O 1
ATOM 884 N N . GLY A 1 108 ? 7.575 5.511 -5.356 1.00 95.69 108 GLY A N 1
ATOM 885 C CA . GLY A 1 108 ? 7.691 5.186 -3.932 1.00 95.69 108 GLY A CA 1
ATOM 886 C C . GLY A 1 108 ? 7.139 6.281 -3.022 1.00 95.69 108 GLY A C 1
ATOM 887 O O . GLY A 1 108 ? 6.351 5.993 -2.118 1.00 95.69 108 GLY A O 1
ATOM 888 N N . GLN A 1 109 ? 7.471 7.540 -3.318 1.00 93.94 109 GLN A N 1
ATOM 889 C CA . GLN A 1 109 ? 6.982 8.697 -2.566 1.00 93.94 109 GLN A CA 1
ATOM 890 C C . GLN A 1 109 ? 5.453 8.806 -2.636 1.00 93.94 109 GLN A C 1
ATOM 892 O O . GLN A 1 109 ? 4.794 8.971 -1.606 1.00 93.94 109 GLN A O 1
ATOM 897 N N . ARG A 1 110 ? 4.872 8.650 -3.834 1.00 95.06 110 ARG A N 1
ATOM 898 C CA . ARG A 1 110 ? 3.416 8.676 -4.031 1.00 95.06 110 ARG A CA 1
ATOM 899 C C . ARG A 1 110 ? 2.721 7.511 -3.342 1.00 95.06 110 ARG A C 1
ATOM 901 O O . ARG A 1 110 ? 1.703 7.724 -2.691 1.00 95.06 110 ARG A O 1
ATOM 908 N N . LEU A 1 111 ? 3.293 6.309 -3.407 1.00 96.38 111 LEU A N 1
ATOM 909 C CA . LEU A 1 111 ? 2.775 5.146 -2.690 1.00 96.38 111 LEU A CA 1
ATOM 910 C C . LEU A 1 111 ? 2.756 5.392 -1.175 1.00 96.38 111 LEU A C 1
ATOM 912 O O . LEU A 1 111 ? 1.727 5.171 -0.538 1.00 96.38 111 LEU A O 1
ATOM 916 N N . ALA A 1 112 ? 3.862 5.863 -0.594 1.00 94.44 112 ALA A N 1
ATOM 917 C CA . ALA A 1 112 ? 3.942 6.150 0.838 1.00 94.44 112 ALA A CA 1
ATOM 918 C C . ALA A 1 112 ? 2.930 7.231 1.256 1.00 94.44 112 ALA A C 1
ATOM 920 O O . ALA A 1 112 ? 2.221 7.064 2.252 1.00 94.44 112 ALA A O 1
ATOM 921 N N . HIS A 1 113 ? 2.816 8.301 0.464 1.00 91.75 113 HIS A N 1
ATOM 922 C CA . HIS A 1 113 ? 1.860 9.378 0.699 1.00 91.75 113 HIS A CA 1
ATOM 923 C C . HIS A 1 113 ? 0.404 8.887 0.627 1.00 91.75 113 HIS A C 1
ATOM 925 O O . HIS A 1 113 ? -0.366 9.076 1.570 1.00 91.75 113 HIS A O 1
ATOM 931 N N . ALA A 1 114 ? 0.031 8.207 -0.460 1.00 93.81 114 ALA A N 1
ATOM 932 C CA . ALA A 1 114 ? -1.316 7.684 -0.678 1.00 93.81 114 ALA A CA 1
ATOM 933 C C . ALA A 1 114 ? -1.729 6.684 0.411 1.00 93.81 114 ALA A C 1
ATOM 935 O O . ALA A 1 114 ? -2.844 6.746 0.922 1.00 93.81 114 ALA A O 1
ATOM 936 N N . LEU A 1 115 ? -0.817 5.786 0.795 1.00 94.44 115 LEU A N 1
ATOM 937 C CA . LEU A 1 115 ? -1.067 4.747 1.790 1.00 94.44 115 LEU A CA 1
ATOM 938 C C . LEU A 1 115 ? -1.230 5.318 3.205 1.00 94.44 115 LEU A C 1
ATOM 940 O O . LEU A 1 115 ? -2.125 4.895 3.938 1.00 94.44 115 LEU A O 1
ATOM 944 N N . LEU A 1 116 ? -0.370 6.256 3.614 1.00 90.12 116 LEU A N 1
ATOM 945 C CA . LEU A 1 116 ? -0.385 6.766 4.985 1.00 90.12 116 LEU A CA 1
ATOM 946 C C . LEU A 1 116 ? -1.278 7.981 5.190 1.00 90.12 116 LEU A C 1
ATOM 948 O O . LEU A 1 116 ? -1.991 8.015 6.184 1.00 90.12 116 LEU A O 1
ATOM 952 N N . PHE A 1 117 ? -1.257 8.956 4.288 1.00 84.62 117 PHE A N 1
ATOM 953 C CA . PHE A 1 117 ? -1.987 10.217 4.456 1.00 84.62 117 PHE A CA 1
ATOM 954 C C . PHE A 1 117 ? -3.342 10.107 3.785 1.00 84.62 117 PHE A C 1
ATOM 956 O O . PHE A 1 117 ? -4.366 10.203 4.453 1.00 84.62 117 PHE A O 1
ATOM 963 N N . GLY A 1 118 ? -3.341 9.772 2.493 1.00 85.69 118 GLY A N 1
ATOM 964 C CA . GLY A 1 118 ? -4.559 9.650 1.688 1.00 85.69 118 GLY A CA 1
ATOM 965 C C . GLY A 1 118 ? -5.442 8.443 2.022 1.00 85.69 118 GLY A C 1
ATOM 966 O O . GLY A 1 118 ? -6.493 8.267 1.403 1.00 85.69 118 GLY A O 1
ATOM 967 N N . HIS A 1 119 ? -5.021 7.588 2.957 1.00 93.06 119 HIS A N 1
ATOM 968 C CA . HIS A 1 119 ? -5.774 6.402 3.341 1.00 93.06 119 HIS A CA 1
ATOM 969 C C . HIS A 1 119 ? -5.739 6.147 4.850 1.00 93.06 119 HIS A C 1
ATOM 971 O O . HIS A 1 119 ? -6.753 6.343 5.516 1.00 93.06 119 HIS A O 1
ATOM 977 N N . LEU A 1 120 ? -4.622 5.677 5.420 1.00 92.94 120 LEU A N 1
ATOM 978 C CA . LEU A 1 120 ? -4.604 5.282 6.837 1.00 92.94 120 LEU A CA 1
ATOM 979 C C . LEU A 1 120 ? -4.851 6.460 7.787 1.00 92.94 120 LEU A C 1
ATOM 981 O O . LEU A 1 120 ? -5.504 6.268 8.808 1.00 92.94 120 LEU A O 1
ATOM 985 N N . GLY A 1 121 ? -4.398 7.665 7.442 1.00 88.88 121 GLY A N 1
ATOM 986 C CA . GLY A 1 121 ? -4.663 8.896 8.183 1.00 88.88 121 GLY A CA 1
ATOM 987 C C . GLY A 1 121 ? -6.158 9.181 8.296 1.00 88.88 121 GLY A C 1
ATOM 988 O O . GLY A 1 121 ? -6.655 9.393 9.401 1.00 88.88 121 GLY A O 1
ATOM 989 N N . GLU A 1 122 ? -6.892 9.073 7.187 1.00 86.69 122 GLU A N 1
ATOM 990 C CA . GLU A 1 122 ? -8.352 9.213 7.175 1.00 86.69 122 GLU A CA 1
ATOM 991 C C . GLU A 1 122 ? -9.034 8.137 8.026 1.00 86.69 122 GLU A C 1
ATOM 993 O O . GLU A 1 122 ? -9.859 8.448 8.885 1.00 86.69 122 GLU A O 1
ATOM 998 N N . VAL A 1 123 ? -8.641 6.868 7.871 1.00 89.38 123 VAL A N 1
ATOM 999 C CA . VAL A 1 123 ? -9.203 5.754 8.658 1.00 89.38 123 VAL A CA 1
ATOM 1000 C C . VAL A 1 123 ? -8.960 5.946 10.159 1.00 89.38 123 VAL A C 1
ATOM 1002 O O . VAL A 1 123 ? -9.882 5.782 10.958 1.00 89.38 123 VAL A O 1
ATOM 1005 N N . ILE A 1 124 ? -7.748 6.345 10.554 1.00 90.38 124 ILE A N 1
ATOM 1006 C CA . ILE A 1 124 ? -7.407 6.690 11.941 1.00 90.38 124 ILE A CA 1
ATOM 1007 C C . ILE A 1 124 ? -8.286 7.843 12.434 1.00 90.38 124 ILE A C 1
ATOM 1009 O O . ILE A 1 124 ? -8.830 7.772 13.534 1.00 90.38 124 ILE A O 1
ATOM 1013 N N . SER A 1 125 ? -8.455 8.883 11.617 1.00 86.12 125 SER A N 1
ATOM 1014 C CA . SER A 1 125 ? -9.295 10.044 11.917 1.00 86.12 125 SER A CA 1
ATOM 1015 C C . SER A 1 125 ? -10.748 9.633 12.195 1.00 86.12 125 SER A C 1
ATOM 1017 O O . SER A 1 125 ? -11.354 10.103 13.159 1.00 86.12 125 SER A O 1
ATOM 1019 N N . TYR A 1 126 ? -11.296 8.686 11.423 1.00 85.19 126 TYR A N 1
ATOM 1020 C CA . TYR A 1 126 ? -12.616 8.107 11.694 1.00 85.19 126 TYR A CA 1
ATOM 1021 C C . TYR A 1 126 ? -12.667 7.349 13.021 1.00 85.19 126 TYR A C 1
ATOM 1023 O O . TYR A 1 126 ? -13.589 7.577 13.804 1.00 85.19 126 TYR A O 1
ATOM 1031 N N . PHE A 1 127 ? -11.678 6.498 13.302 1.00 86.00 127 PHE A N 1
ATOM 1032 C CA . PHE A 1 127 ? -11.605 5.764 14.565 1.00 86.00 127 PHE A CA 1
ATOM 1033 C C . PHE A 1 127 ? -11.602 6.710 15.771 1.00 86.00 127 PHE A C 1
ATOM 1035 O O . PHE A 1 127 ? -12.435 6.546 16.662 1.00 86.00 127 PHE A O 1
ATOM 1042 N N . LEU A 1 128 ? -10.750 7.741 15.748 1.00 86.56 128 LEU A N 1
ATOM 1043 C CA . LEU A 1 128 ? -10.641 8.747 16.812 1.00 86.56 128 LEU A CA 1
ATOM 1044 C C . LEU A 1 128 ? -11.941 9.532 17.042 1.00 86.56 128 LEU A C 1
ATOM 1046 O O . LEU A 1 128 ? -12.243 9.885 18.175 1.00 86.56 128 LEU A O 1
ATOM 1050 N N . ARG A 1 129 ? -12.721 9.807 15.987 1.00 83.38 129 ARG A N 1
ATOM 1051 C CA . ARG A 1 129 ? -14.027 10.480 16.118 1.00 83.38 129 ARG A CA 1
ATOM 1052 C C . ARG A 1 129 ? -15.139 9.559 16.621 1.00 83.38 129 ARG A C 1
ATOM 1054 O O . ARG A 1 129 ? -16.119 10.042 17.174 1.00 83.38 129 ARG A O 1
ATOM 1061 N N . SER A 1 130 ? -15.028 8.256 16.368 1.00 76.81 130 SER A N 1
ATOM 1062 C CA . SER A 1 130 ? -16.112 7.290 16.595 1.00 76.81 130 SER A CA 1
ATOM 1063 C C . SER A 1 130 ? -16.175 6.707 18.009 1.00 76.81 130 SER A C 1
ATOM 1065 O O . SER A 1 130 ? -17.182 6.097 18.360 1.00 76.81 130 SER A O 1
ATOM 1067 N N . GLY A 1 131 ? -15.134 6.873 18.829 1.00 73.06 131 GLY A N 1
ATOM 1068 C CA . GLY A 1 131 ? -15.127 6.323 20.181 1.00 73.06 131 GLY A CA 1
ATOM 1069 C C . GLY A 1 131 ? -13.818 6.526 20.933 1.00 73.06 131 GLY A C 1
ATOM 1070 O O . GLY A 1 131 ? -12.925 7.246 20.495 1.00 73.06 131 GLY A O 1
ATOM 1071 N N . ASP A 1 132 ? -13.709 5.854 22.078 1.00 82.38 132 ASP A N 1
ATOM 1072 C CA . ASP A 1 132 ? -12.581 5.969 23.006 1.00 82.38 132 ASP A CA 1
ATOM 1073 C C . ASP A 1 132 ? -11.377 5.123 22.555 1.00 82.38 132 ASP A C 1
ATOM 1075 O O . ASP A 1 132 ? -11.057 4.070 23.114 1.00 82.38 132 ASP A O 1
ATOM 1079 N N . VAL A 1 133 ? -10.732 5.547 21.468 1.00 88.81 133 VAL A N 1
ATOM 1080 C CA . VAL A 1 133 ? -9.496 4.945 20.961 1.00 88.81 133 VAL A CA 1
ATOM 1081 C C . VAL A 1 133 ? -8.346 5.942 21.011 1.00 88.81 133 VAL A C 1
ATOM 1083 O O . VAL A 1 133 ? -8.432 7.085 20.583 1.00 88.81 133 VAL A O 1
ATOM 1086 N N . LYS A 1 134 ? -7.218 5.467 21.519 1.00 91.19 134 LYS A N 1
ATOM 1087 C CA . LYS A 1 134 ? -5.936 6.169 21.597 1.00 91.19 134 LYS A CA 1
ATOM 1088 C C . LYS A 1 134 ? -5.151 6.072 20.288 1.00 91.19 134 LYS A C 1
ATOM 1090 O O . LYS A 1 134 ? -4.950 4.959 19.782 1.00 91.19 134 LYS A O 1
ATOM 1095 N N . LEU A 1 135 ? -4.664 7.210 19.778 1.00 91.06 135 LEU A N 1
ATOM 1096 C CA . LEU A 1 135 ? -3.866 7.273 18.545 1.00 91.06 135 LEU A CA 1
ATOM 1097 C C . LEU A 1 135 ? -2.603 6.415 18.646 1.00 91.06 135 LEU A C 1
ATOM 1099 O O . LEU A 1 135 ? -2.213 5.775 17.672 1.00 91.06 135 LEU A O 1
ATOM 1103 N N . GLU A 1 136 ? -1.966 6.393 19.812 1.00 92.81 136 GLU A N 1
ATOM 1104 C CA . GLU A 1 136 ? -0.694 5.711 20.043 1.00 92.81 136 GLU A CA 1
ATOM 1105 C C . GLU A 1 136 ? -0.839 4.221 19.722 1.00 92.81 136 GLU A C 1
ATOM 1107 O O . GLU A 1 136 ? -0.009 3.636 19.030 1.00 92.81 136 GLU A O 1
ATOM 1112 N N . ARG A 1 137 ? -1.961 3.619 20.129 1.00 93.62 137 ARG A N 1
ATOM 1113 C CA . ARG A 1 137 ? -2.239 2.199 19.904 1.00 93.62 137 ARG A CA 1
ATOM 1114 C C . ARG A 1 137 ? -2.612 1.880 18.450 1.00 93.62 137 ARG A C 1
ATOM 1116 O O . ARG A 1 137 ? -2.255 0.813 17.950 1.00 93.62 137 ARG A O 1
ATOM 1123 N N . LEU A 1 138 ? -3.270 2.803 17.744 1.00 92.81 138 LEU A N 1
ATOM 1124 C CA . LEU A 1 138 ? -3.470 2.683 16.292 1.00 92.81 138 LEU A CA 1
ATOM 1125 C C . LEU A 1 138 ? -2.125 2.789 15.558 1.00 92.81 138 LEU A C 1
ATOM 1127 O O . LEU A 1 138 ? -1.813 1.961 14.709 1.00 92.81 138 LEU A O 1
ATOM 1131 N N . THR A 1 139 ? -1.280 3.742 15.948 1.00 93.62 139 THR A N 1
ATOM 1132 C CA . THR A 1 139 ? 0.052 3.947 15.356 1.00 93.62 139 THR A CA 1
ATOM 1133 C C . THR A 1 139 ? 0.940 2.716 15.528 1.00 93.62 139 THR A C 1
ATOM 1135 O O . THR A 1 139 ? 1.570 2.293 14.561 1.00 93.62 139 THR A O 1
ATOM 1138 N N . VAL A 1 140 ? 0.916 2.071 16.702 1.00 95.12 140 VAL A N 1
ATOM 1139 C CA . VAL A 1 140 ? 1.602 0.785 16.926 1.00 95.12 140 VAL A CA 1
ATOM 1140 C C . VAL A 1 140 ? 1.165 -0.267 15.904 1.00 95.12 140 VAL A C 1
ATOM 1142 O O . VAL A 1 140 ? 2.012 -0.954 15.351 1.00 95.12 140 VAL A O 1
ATOM 1145 N N . SER A 1 141 ? -0.123 -0.344 15.554 1.00 96.06 141 SER A N 1
ATOM 1146 C CA . SER A 1 141 ? -0.604 -1.317 14.557 1.00 96.06 141 SER A CA 1
ATOM 1147 C C . SER A 1 141 ? -0.012 -1.084 13.159 1.00 96.06 141 SER A C 1
ATOM 1149 O O . SER A 1 141 ? 0.215 -2.039 12.411 1.00 96.06 141 SER A O 1
ATOM 1151 N N . VAL A 1 142 ? 0.256 0.174 12.793 1.00 95.94 142 VAL A N 1
ATOM 1152 C CA . VAL A 1 142 ? 0.929 0.526 11.531 1.00 95.94 142 VAL A CA 1
ATOM 1153 C C . VAL A 1 142 ? 2.408 0.132 11.586 1.00 95.94 142 VAL A C 1
ATOM 1155 O O . VAL A 1 142 ? 2.910 -0.493 10.653 1.00 95.94 142 VAL A O 1
ATOM 1158 N N . GLU A 1 143 ? 3.104 0.452 12.679 1.00 95.56 143 GLU A N 1
ATOM 1159 C CA . GLU A 1 143 ? 4.529 0.125 12.853 1.00 95.56 143 GLU A CA 1
ATOM 1160 C C . GLU A 1 143 ? 4.785 -1.388 12.955 1.00 95.56 143 GLU A C 1
ATOM 1162 O O . GLU A 1 143 ? 5.732 -1.900 12.348 1.00 95.56 143 GLU A O 1
ATOM 1167 N N . ASP A 1 144 ? 3.906 -2.124 13.637 1.00 97.62 144 ASP A N 1
ATOM 1168 C CA . ASP A 1 144 ? 3.911 -3.588 13.668 1.00 97.62 144 ASP A CA 1
ATOM 1169 C C . ASP A 1 144 ? 3.770 -4.150 12.251 1.00 97.62 144 ASP A C 1
ATOM 1171 O O . ASP A 1 144 ? 4.530 -5.029 11.847 1.00 97.62 144 ASP A O 1
ATOM 1175 N N . THR A 1 145 ? 2.848 -3.599 11.453 1.00 97.94 145 THR A N 1
ATOM 1176 C CA . THR A 1 145 ? 2.637 -4.048 10.069 1.00 97.94 145 THR A CA 1
ATOM 1177 C C . THR A 1 145 ? 3.867 -3.781 9.198 1.00 97.94 145 THR A C 1
ATOM 1179 O O . THR A 1 145 ? 4.279 -4.651 8.431 1.00 97.94 145 THR A O 1
ATOM 1182 N N . TRP A 1 146 ? 4.512 -2.619 9.328 1.00 97.25 146 TRP A N 1
ATOM 1183 C CA . TRP A 1 146 ? 5.790 -2.365 8.655 1.00 97.25 146 TRP A CA 1
ATOM 1184 C C . TRP A 1 146 ? 6.867 -3.375 9.056 1.00 97.25 146 TRP A C 1
ATOM 1186 O O . TRP A 1 146 ? 7.583 -3.887 8.192 1.00 97.25 146 TRP A O 1
ATOM 1196 N N . SER A 1 147 ? 6.973 -3.678 10.349 1.00 97.62 147 SER A N 1
ATOM 1197 C CA . SER A 1 147 ? 7.951 -4.634 10.876 1.00 97.62 147 SER A CA 1
ATOM 1198 C C . SER A 1 147 ? 7.706 -6.041 10.324 1.00 97.62 147 SER A C 1
ATOM 1200 O O . SER A 1 147 ? 8.644 -6.692 9.860 1.00 97.62 147 SER A O 1
ATOM 1202 N N . GLU A 1 148 ? 6.441 -6.469 10.270 1.00 98.00 148 GLU A N 1
ATOM 1203 C CA . GLU A 1 148 ? 6.014 -7.726 9.648 1.00 98.00 148 GLU A CA 1
ATOM 1204 C C . GLU A 1 148 ? 6.393 -7.783 8.158 1.00 98.00 148 GLU A C 1
ATOM 1206 O O . GLU A 1 148 ? 6.950 -8.781 7.699 1.00 98.00 148 GLU A O 1
ATOM 1211 N N . LEU A 1 149 ? 6.159 -6.708 7.397 1.00 97.81 149 LEU A N 1
ATOM 1212 C CA . LEU A 1 149 ? 6.495 -6.648 5.968 1.00 97.81 149 LEU A CA 1
ATOM 1213 C C . LEU A 1 149 ? 8.007 -6.689 5.715 1.00 97.81 149 LEU A C 1
ATOM 1215 O O . LEU A 1 149 ? 8.463 -7.375 4.795 1.00 97.81 149 LEU A O 1
ATOM 1219 N N . ILE A 1 150 ? 8.799 -5.991 6.533 1.00 97.56 150 ILE A N 1
ATOM 1220 C CA . ILE A 1 150 ? 10.265 -6.025 6.455 1.00 97.56 150 ILE A CA 1
ATOM 1221 C C . ILE A 1 150 ? 10.777 -7.439 6.751 1.00 97.56 150 ILE A C 1
ATOM 1223 O O . ILE A 1 150 ? 11.621 -7.945 6.008 1.00 97.56 150 ILE A O 1
ATOM 1227 N N . ALA A 1 151 ? 10.259 -8.081 7.803 1.00 96.94 151 ALA A N 1
ATOM 1228 C CA . ALA A 1 151 ? 10.652 -9.430 8.203 1.00 96.94 151 ALA A CA 1
ATOM 1229 C C . ALA A 1 151 ? 10.267 -10.486 7.154 1.00 96.94 151 ALA A C 1
ATOM 1231 O O . ALA A 1 151 ? 11.074 -11.356 6.830 1.00 96.94 151 ALA A O 1
ATOM 1232 N N . ALA A 1 152 ? 9.072 -10.376 6.565 1.00 95.75 152 ALA A N 1
ATOM 1233 C CA . ALA A 1 152 ? 8.580 -11.296 5.539 1.00 95.75 152 ALA A CA 1
ATOM 1234 C C . ALA A 1 152 ? 9.282 -11.142 4.174 1.00 95.75 152 ALA A C 1
ATOM 1236 O O . ALA A 1 152 ? 9.136 -11.998 3.300 1.00 95.75 152 ALA A O 1
ATOM 1237 N N . THR A 1 153 ? 10.038 -10.061 3.956 1.00 95.88 153 THR A N 1
ATOM 1238 C CA . THR A 1 153 ? 10.727 -9.810 2.684 1.00 95.88 153 THR A CA 1
ATOM 1239 C C . THR A 1 153 ? 12.092 -10.498 2.660 1.00 95.88 153 THR A C 1
ATOM 1241 O O . THR A 1 153 ? 13.043 -10.040 3.297 1.00 95.88 153 THR A O 1
ATOM 1244 N N . SER A 1 154 ? 12.220 -11.590 1.899 1.00 89.94 154 SER A N 1
ATOM 1245 C CA . SER A 1 154 ? 13.448 -12.404 1.847 1.00 89.94 154 SER A CA 1
ATOM 1246 C C . SER A 1 154 ? 14.603 -11.739 1.088 1.00 89.94 154 SER A C 1
ATOM 1248 O O . SER A 1 154 ? 15.737 -11.779 1.555 1.00 89.94 154 SER A O 1
ATOM 1250 N N . SER A 1 155 ? 14.333 -11.109 -0.062 1.00 94.69 155 SER A N 1
ATOM 1251 C CA . SER A 1 155 ? 15.374 -10.487 -0.899 1.00 94.69 155 SER A CA 1
ATOM 1252 C C . SER A 1 155 ? 15.984 -9.259 -0.209 1.00 94.69 155 SER A C 1
ATOM 1254 O O . SER A 1 155 ? 15.231 -8.340 0.132 1.00 94.69 155 SER A O 1
ATOM 1256 N N . PRO A 1 156 ? 17.323 -9.169 -0.057 1.00 95.81 156 PRO A N 1
ATOM 1257 C CA . PRO A 1 156 ? 17.971 -7.992 0.522 1.00 95.81 156 PRO A CA 1
ATOM 1258 C C . PRO A 1 156 ? 17.648 -6.696 -0.230 1.00 95.81 156 PRO A C 1
ATOM 1260 O O . PRO A 1 156 ? 17.417 -5.666 0.397 1.00 95.81 156 PRO A O 1
ATOM 1263 N N . ALA A 1 157 ? 17.580 -6.748 -1.565 1.00 94.44 157 ALA A N 1
ATOM 1264 C CA . ALA A 1 157 ? 17.258 -5.587 -2.392 1.00 94.44 157 ALA A CA 1
ATOM 1265 C C . ALA A 1 157 ? 15.809 -5.124 -2.189 1.00 94.44 157 ALA A C 1
ATOM 1267 O O . ALA A 1 157 ? 15.569 -3.943 -1.956 1.00 94.44 157 ALA A O 1
ATOM 1268 N N . SER A 1 158 ? 14.847 -6.052 -2.193 1.00 96.31 158 SER A N 1
ATOM 1269 C CA . SER A 1 158 ? 13.448 -5.715 -1.906 1.00 96.31 158 SER A CA 1
ATOM 1270 C C . SER A 1 158 ? 13.277 -5.216 -0.471 1.00 96.31 158 SER A C 1
ATOM 1272 O O . SER A 1 158 ? 12.534 -4.272 -0.232 1.00 96.31 158 SER A O 1
ATOM 1274 N N . ARG A 1 159 ? 13.997 -5.794 0.498 1.00 97.62 159 ARG A N 1
ATOM 1275 C CA . ARG A 1 159 ? 13.931 -5.363 1.900 1.00 97.62 159 ARG A CA 1
ATOM 1276 C C . ARG A 1 159 ? 14.443 -3.934 2.086 1.00 97.62 159 ARG A C 1
ATOM 1278 O O . ARG A 1 159 ? 13.887 -3.213 2.912 1.00 97.62 159 ARG A O 1
ATOM 1285 N N . ARG A 1 160 ? 15.464 -3.512 1.326 1.00 96.88 160 ARG A N 1
ATOM 1286 C CA . ARG A 1 160 ? 15.907 -2.106 1.294 1.00 96.88 160 ARG A CA 1
ATOM 1287 C C . ARG A 1 160 ? 14.784 -1.181 0.829 1.00 96.88 160 ARG A C 1
ATOM 1289 O O . ARG A 1 160 ? 14.446 -0.266 1.565 1.00 96.88 160 ARG A O 1
ATOM 1296 N N . LEU A 1 161 ? 14.110 -1.510 -0.273 1.00 96.75 161 LEU A N 1
ATOM 1297 C CA . LEU A 1 161 ? 12.977 -0.719 -0.765 1.00 96.75 161 LEU A CA 1
ATOM 1298 C C . LEU A 1 161 ? 11.816 -0.614 0.234 1.00 96.75 161 LEU A C 1
ATOM 1300 O O . LEU A 1 161 ? 11.233 0.454 0.389 1.00 96.75 161 LEU A O 1
ATOM 1304 N N . VAL A 1 162 ? 11.482 -1.696 0.946 1.00 97.50 162 VAL A N 1
ATOM 1305 C CA . VAL A 1 162 ? 10.448 -1.637 1.998 1.00 97.50 162 VAL A CA 1
ATOM 1306 C C . VAL A 1 162 ? 10.874 -0.693 3.130 1.00 97.50 162 VAL A C 1
ATOM 1308 O O . VAL A 1 162 ? 10.054 0.066 3.644 1.00 97.50 162 VAL A O 1
ATOM 1311 N N . ARG A 1 163 ? 12.158 -0.705 3.516 1.00 96.25 163 ARG A N 1
ATOM 1312 C CA . ARG A 1 163 ? 12.696 0.217 4.530 1.00 96.25 163 ARG A CA 1
ATOM 1313 C C . ARG A 1 163 ? 12.705 1.665 4.047 1.00 96.25 163 ARG A C 1
ATOM 1315 O O . ARG A 1 163 ? 12.392 2.545 4.839 1.00 96.25 163 ARG A O 1
ATOM 1322 N N . GLU A 1 164 ? 13.017 1.905 2.779 1.00 94.31 164 GLU A N 1
ATOM 1323 C CA . GLU A 1 164 ? 12.976 3.237 2.164 1.00 94.31 164 GLU A CA 1
ATOM 1324 C C . GLU A 1 164 ? 11.548 3.792 2.126 1.00 94.31 164 GLU A C 1
ATOM 1326 O O . GLU A 1 164 ? 11.331 4.911 2.582 1.00 94.31 164 GLU A O 1
ATOM 1331 N N . LEU A 1 165 ? 10.552 2.994 1.719 1.00 94.44 165 LEU A N 1
ATOM 1332 C CA . LEU A 1 165 ? 9.135 3.384 1.799 1.00 94.44 165 LEU A CA 1
ATOM 1333 C C . LEU A 1 165 ? 8.717 3.760 3.230 1.00 94.44 165 LEU A C 1
ATOM 1335 O O . LEU A 1 165 ? 8.029 4.762 3.454 1.00 94.44 165 LEU A O 1
ATOM 1339 N N . ARG A 1 166 ? 9.150 2.971 4.222 1.00 94.06 166 ARG A N 1
ATOM 1340 C CA . ARG A 1 166 ? 8.919 3.276 5.641 1.00 94.06 166 ARG A CA 1
ATOM 1341 C C . ARG A 1 166 ? 9.657 4.547 6.087 1.00 94.06 166 ARG A C 1
ATOM 1343 O O . ARG A 1 166 ? 9.159 5.270 6.941 1.00 94.06 166 ARG A O 1
ATOM 1350 N N . ALA A 1 167 ? 10.834 4.843 5.548 1.00 90.25 167 ALA A N 1
ATOM 1351 C CA . ALA A 1 167 ? 11.554 6.073 5.873 1.00 90.25 167 ALA A CA 1
ATOM 1352 C C . ALA A 1 167 ? 10.846 7.306 5.286 1.00 90.25 167 ALA A C 1
ATOM 1354 O O . ALA A 1 167 ? 10.589 8.263 6.013 1.00 90.25 167 ALA A O 1
ATOM 1355 N N . GLN A 1 168 ? 10.435 7.244 4.015 1.00 83.44 168 GLN A N 1
ATOM 1356 C CA . GLN A 1 168 ? 9.667 8.301 3.340 1.00 83.44 168 GLN A CA 1
ATOM 1357 C C . GLN A 1 168 ? 8.365 8.615 4.086 1.00 83.44 168 GLN A C 1
ATOM 1359 O O . GLN A 1 168 ? 8.003 9.772 4.279 1.00 83.44 168 GLN A O 1
ATOM 1364 N N . SER A 1 169 ? 7.713 7.578 4.606 1.00 73.50 169 SER A N 1
ATOM 1365 C CA . SER A 1 169 ? 6.540 7.688 5.472 1.00 73.50 169 SER A CA 1
ATOM 1366 C C . SER A 1 169 ? 6.748 8.598 6.697 1.00 73.50 169 SER A C 1
ATOM 1368 O O . SER A 1 169 ? 5.821 9.293 7.110 1.00 73.50 169 SER A O 1
ATOM 1370 N N . ASN A 1 170 ? 7.954 8.628 7.276 1.00 66.06 170 ASN A N 1
ATOM 1371 C CA . ASN A 1 170 ? 8.276 9.492 8.417 1.00 66.06 170 ASN A CA 1
ATOM 1372 C C . ASN A 1 170 ? 8.513 10.945 7.993 1.00 66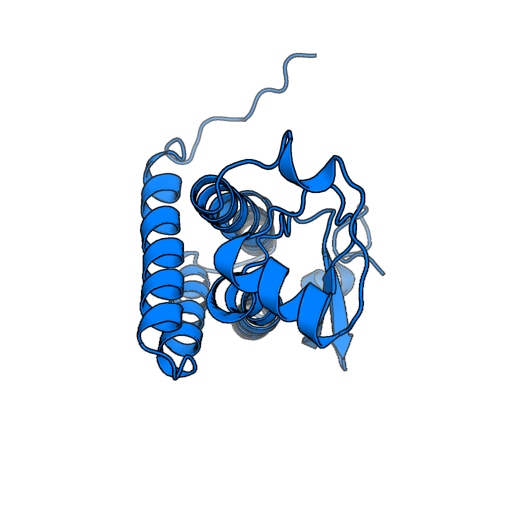.06 170 ASN A C 1
ATOM 1374 O O . ASN A 1 170 ? 8.091 11.860 8.697 1.00 66.06 170 ASN A O 1
ATOM 1378 N N . SER A 1 171 ? 9.127 11.165 6.829 1.00 58.81 171 SER A N 1
ATOM 1379 C CA . SER A 1 171 ? 9.322 12.506 6.266 1.00 58.81 171 SER A CA 1
ATOM 1380 C C . SER A 1 171 ? 7.994 13.181 5.923 1.00 58.81 171 SER A C 1
ATOM 1382 O O . SER A 1 171 ? 7.843 14.382 6.125 1.00 58.81 171 SER A O 1
ATOM 1384 N N . VAL A 1 172 ? 6.996 12.421 5.467 1.00 53.78 172 VAL A N 1
ATOM 1385 C CA . VAL A 1 172 ? 5.661 12.978 5.222 1.00 53.78 172 VAL A CA 1
ATOM 1386 C C . VAL A 1 172 ? 4.914 13.235 6.547 1.00 53.78 172 VAL A C 1
ATOM 1388 O O . VAL A 1 172 ? 4.210 14.236 6.654 1.00 53.78 172 VAL A O 1
ATOM 1391 N N . LYS A 1 173 ? 5.138 12.435 7.611 1.00 51.81 173 LYS A N 1
ATOM 1392 C CA . LYS A 1 173 ? 4.552 12.693 8.952 1.00 51.81 173 LYS A CA 1
ATOM 1393 C C . LYS A 1 173 ? 5.031 14.031 9.527 1.00 51.81 173 LYS A C 1
ATOM 1395 O O . LYS A 1 173 ? 4.261 14.699 10.206 1.00 51.81 173 LYS A O 1
ATOM 1400 N N . ALA A 1 174 ? 6.272 14.424 9.233 1.00 49.97 174 ALA A N 1
ATOM 1401 C CA . ALA A 1 174 ? 6.852 15.694 9.668 1.00 49.97 174 ALA A CA 1
ATOM 1402 C C . ALA A 1 174 ? 6.259 16.930 8.961 1.00 49.97 174 ALA A C 1
ATOM 1404 O O . ALA A 1 174 ? 6.416 18.036 9.464 1.00 49.97 174 ALA A O 1
ATOM 1405 N N . ASN A 1 175 ? 5.568 16.749 7.829 1.00 40.59 175 ASN A N 1
ATOM 1406 C CA . ASN A 1 175 ? 4.933 17.829 7.064 1.00 40.59 175 ASN A CA 1
ATOM 1407 C C . ASN A 1 175 ? 3.422 17.959 7.332 1.00 40.59 175 ASN A C 1
ATOM 1409 O O . ASN A 1 175 ? 2.750 18.766 6.693 1.00 40.59 175 ASN A O 1
ATOM 1413 N N . LEU A 1 176 ? 2.868 17.184 8.272 1.00 41.22 176 LEU A N 1
ATOM 1414 C CA . LEU A 1 176 ? 1.515 17.430 8.767 1.00 41.22 176 LEU A CA 1
ATOM 1415 C C . LEU A 1 176 ? 1.517 18.702 9.624 1.00 41.22 176 LEU A C 1
ATOM 1417 O O . LEU A 1 176 ? 2.343 18.801 10.537 1.00 41.22 176 LEU A O 1
ATOM 1421 N N . PRO A 1 177 ? 0.592 19.654 9.402 1.00 37.12 177 PRO A N 1
ATOM 1422 C CA . PRO A 1 177 ? 0.438 20.765 10.326 1.00 37.12 177 PRO A CA 1
ATOM 1423 C C . PRO A 1 177 ? 0.110 20.226 11.732 1.00 37.12 177 PRO A C 1
ATOM 1425 O O . PRO A 1 177 ? -0.552 19.185 11.858 1.00 37.12 177 PRO A O 1
ATOM 1428 N N . PRO A 1 178 ? 0.555 20.904 12.808 1.00 37.81 178 PRO A N 1
ATOM 1429 C CA . PRO A 1 178 ? 0.189 20.517 14.161 1.00 37.81 178 PRO A CA 1
ATOM 1430 C C . PRO A 1 178 ? -1.338 20.474 14.289 1.00 37.81 178 PRO A C 1
ATOM 1432 O O . PRO A 1 178 ? -2.049 21.290 13.698 1.00 37.81 178 PRO A O 1
ATOM 1435 N N . ARG A 1 179 ? -1.848 19.506 15.060 1.00 45.00 179 ARG A N 1
ATOM 1436 C CA . ARG A 1 179 ? -3.287 19.337 15.313 1.00 45.00 179 ARG A CA 1
ATOM 1437 C C . ARG A 1 179 ? -3.929 20.677 15.691 1.00 45.00 179 ARG A C 1
ATOM 1439 O O . ARG A 1 179 ? -3.533 21.269 16.689 1.00 45.00 179 ARG A O 1
ATOM 1446 N N . GLY A 1 180 ? -4.951 21.096 14.940 1.00 38.75 180 GLY A N 1
ATOM 1447 C CA . GLY A 1 180 ? -5.821 22.214 15.325 1.00 38.75 180 GLY A CA 1
ATOM 1448 C C . GLY A 1 180 ? -6.149 23.241 14.243 1.00 38.75 180 GLY A C 1
ATOM 1449 O O . GLY A 1 180 ? -6.978 24.104 14.506 1.00 38.75 180 GLY A O 1
ATOM 1450 N N . VAL A 1 181 ? -5.570 23.170 13.041 1.00 32.97 181 VAL A N 1
ATOM 1451 C CA . VAL A 1 181 ? -5.953 24.090 11.956 1.00 32.97 181 VAL A CA 1
ATOM 1452 C C . VAL A 1 181 ? -7.108 23.477 11.152 1.00 32.97 181 VAL A C 1
ATOM 1454 O O . VAL A 1 181 ? -6.934 22.389 10.596 1.00 32.97 181 VAL A O 1
ATOM 1457 N N . PRO A 1 182 ? -8.291 24.117 11.086 1.00 30.33 182 PRO A N 1
ATOM 1458 C CA . PRO A 1 182 ? -9.363 23.672 10.207 1.00 30.33 182 PRO A CA 1
ATOM 1459 C C . PRO A 1 182 ? -8.889 23.769 8.756 1.00 30.33 182 PRO A C 1
ATOM 1461 O O . PRO A 1 182 ? -8.352 24.796 8.347 1.00 30.33 182 PRO A O 1
ATOM 1464 N N . ILE A 1 183 ? -9.114 22.718 7.969 1.00 35.72 183 ILE A N 1
ATOM 1465 C CA . ILE A 1 183 ? -8.985 22.801 6.514 1.00 35.72 183 ILE A CA 1
ATOM 1466 C C . ILE A 1 183 ? -10.194 23.601 6.021 1.00 35.72 183 ILE A C 1
ATOM 1468 O O . ILE A 1 183 ? -11.295 23.066 5.890 1.00 35.72 183 ILE A O 1
ATOM 1472 N N . THR A 1 184 ? -10.014 24.901 5.808 1.00 29.98 184 THR A N 1
ATOM 1473 C CA . THR A 1 184 ? -10.964 25.730 5.068 1.00 29.98 184 THR A CA 1
ATOM 1474 C C . THR A 1 184 ? -10.834 25.399 3.587 1.00 29.98 184 THR A C 1
ATOM 1476 O O . THR A 1 184 ? -9.824 25.704 2.956 1.00 29.98 184 THR A O 1
ATOM 1479 N N . PHE A 1 185 ? -11.864 24.777 3.018 1.00 30.84 185 PHE A N 1
ATOM 1480 C CA . PHE A 1 185 ? -12.044 24.767 1.571 1.00 30.84 185 PHE A CA 1
ATOM 1481 C C . PHE A 1 185 ? -12.535 26.161 1.174 1.00 30.84 185 PHE A C 1
ATOM 1483 O O . PHE A 1 185 ? -13.632 26.563 1.563 1.00 30.84 185 PHE A O 1
ATOM 1490 N N . ALA A 1 186 ? -11.697 26.928 0.476 1.00 29.36 186 ALA A N 1
ATOM 1491 C CA . ALA A 1 186 ? -12.160 28.118 -0.227 1.00 29.36 186 ALA A CA 1
ATOM 1492 C C . ALA A 1 186 ? -13.100 27.660 -1.353 1.00 29.36 186 ALA A C 1
ATOM 1494 O O . ALA A 1 186 ? -12.776 26.703 -2.062 1.00 29.36 186 ALA A O 1
ATOM 1495 N N . GLY A 1 187 ? -14.283 28.277 -1.405 1.00 33.19 187 GLY A N 1
ATOM 1496 C CA . GLY A 1 187 ? -15.347 27.975 -2.365 1.00 33.19 187 GLY A CA 1
ATOM 1497 C C . GLY A 1 187 ? -15.055 28.422 -3.788 1.00 33.19 187 GLY A C 1
ATOM 1498 O O . GLY A 1 187 ? -14.017 29.081 -4.016 1.00 33.19 187 GLY A O 1
#

pLDDT: mean 84.3, std 19.35, range [29.36, 98.0]

Radius of gyration: 17.77 Å; chains: 1; bounding box: 42×41×50 Å

Foldseek 3Di:
DQCPPDDPNVVLVLPCPDQVSVLVQLLQVLLQLCQVQLCCCLPQFKQAQQFSVQWGFDDDPSHGDHIDGHDCVLIAGDCVRVVVVCVVVVHDDDPCPPVPRDHSVVSLLNNLCNSVPRHLVVVLVVNVVSDDYDSVSSVVSNVVSLVVNLVPDPDPRSSVSSVVSVVSNVVVVVVDDPPDDDPDDDD